Protein AF-A0A6F9BUG1-F1 (afdb_monomer_lite)

Radius of gyration: 40.48 Å; chains: 1; bounding box: 92×70×104 Å

pLDDT: mean 72.34, std 22.6, range [30.69, 98.81]

Structure (mmCIF, N/CA/C/O backbone):
data_AF-A0A6F9BUG1-F1
#
_entry.id   AF-A0A6F9BUG1-F1
#
loop_
_atom_site.group_PDB
_atom_site.id
_atom_site.type_symbol
_atom_site.label_atom_id
_atom_site.label_alt_id
_atom_site.label_comp_id
_atom_site.label_asym_id
_atom_site.label_entity_id
_atom_site.label_seq_id
_atom_site.pdbx_PDB_ins_code
_atom_site.Cartn_x
_atom_site.Cartn_y
_atom_site.Cartn_z
_atom_site.occupancy
_atom_site.B_iso_or_equiv
_atom_site.auth_seq_id
_atom_site.auth_comp_id
_atom_site.auth_asym_id
_atom_site.auth_atom_id
_atom_site.pdbx_PDB_model_num
ATOM 1 N N . ASP A 1 1 ? -62.012 -22.731 7.865 1.00 61.03 1 ASP A N 1
ATOM 2 C CA . ASP A 1 1 ? -61.693 -22.235 6.514 1.00 61.03 1 ASP A CA 1
ATOM 3 C C . ASP A 1 1 ? -61.442 -20.739 6.423 1.00 61.03 1 ASP A C 1
ATOM 5 O O . ASP A 1 1 ? -60.431 -20.384 5.831 1.00 61.03 1 ASP A O 1
ATOM 9 N N . ASP A 1 2 ? -62.244 -19.864 7.039 1.00 67.75 2 ASP A N 1
ATOM 10 C CA . ASP A 1 2 ? -62.055 -18.403 6.896 1.00 67.75 2 ASP A CA 1
ATOM 11 C C . ASP A 1 2 ? -60.750 -17.844 7.486 1.00 67.75 2 ASP A C 1
ATOM 13 O O . ASP A 1 2 ? -60.146 -16.945 6.906 1.00 67.75 2 ASP A O 1
ATOM 17 N N . GLU A 1 3 ? -60.258 -18.386 8.603 1.00 77.81 3 GLU A N 1
ATOM 18 C CA . GLU A 1 3 ? -59.014 -17.898 9.223 1.00 77.81 3 GLU A CA 1
ATOM 19 C C . GLU A 1 3 ? -57.786 -18.156 8.340 1.00 77.81 3 GLU A C 1
ATOM 21 O O . GLU A 1 3 ? -56.905 -17.306 8.220 1.00 77.81 3 GLU A O 1
ATOM 26 N N . HIS A 1 4 ? -57.750 -19.301 7.654 1.00 72.12 4 HIS A N 1
ATOM 27 C CA . HIS A 1 4 ? -56.669 -19.627 6.726 1.00 72.12 4 HIS A CA 1
ATOM 28 C C . HIS A 1 4 ? -56.711 -18.741 5.475 1.00 72.12 4 HIS A C 1
ATOM 30 O O . HIS A 1 4 ? -55.660 -18.303 5.006 1.00 72.12 4 HIS A O 1
ATOM 36 N N . ALA A 1 5 ? -57.908 -18.424 4.969 1.00 81.31 5 ALA A N 1
ATOM 37 C CA . ALA A 1 5 ? -58.082 -17.484 3.864 1.00 81.31 5 ALA A CA 1
ATOM 38 C C . ALA A 1 5 ? -57.638 -16.063 4.251 1.00 81.31 5 ALA A C 1
ATOM 40 O O . ALA A 1 5 ? -56.941 -15.400 3.480 1.00 81.31 5 ALA A O 1
ATOM 41 N N . LEU A 1 6 ? -57.957 -15.630 5.474 1.00 83.25 6 LEU A N 1
ATOM 42 C CA . LEU A 1 6 ? -57.564 -14.324 5.996 1.00 83.25 6 LEU A CA 1
ATOM 43 C C . LEU A 1 6 ? -56.041 -14.198 6.153 1.00 83.25 6 LEU A C 1
ATOM 45 O O . LEU A 1 6 ? -55.466 -13.177 5.777 1.00 83.25 6 LEU A O 1
ATOM 49 N N . ILE A 1 7 ? -55.371 -15.247 6.641 1.00 75.69 7 ILE A N 1
ATOM 50 C CA . ILE A 1 7 ? -53.904 -15.295 6.751 1.00 75.69 7 ILE A CA 1
ATOM 51 C C . ILE A 1 7 ? -53.252 -15.226 5.363 1.00 75.69 7 ILE A C 1
ATOM 53 O O . ILE A 1 7 ? -52.325 -14.441 5.162 1.00 75.69 7 ILE A O 1
ATOM 57 N N . LEU A 1 8 ? -53.759 -15.984 4.382 1.00 74.94 8 LEU A N 1
ATOM 58 C CA . LEU A 1 8 ? -53.254 -15.956 3.003 1.00 74.94 8 LEU A CA 1
ATOM 59 C C . LEU A 1 8 ? -53.416 -14.574 2.355 1.00 74.94 8 LEU A C 1
ATOM 61 O O . LEU A 1 8 ? -52.502 -14.103 1.675 1.00 74.94 8 LEU A O 1
ATOM 65 N N . GLN A 1 9 ? -54.546 -13.910 2.597 1.00 76.56 9 GLN A N 1
ATOM 66 C CA . GLN A 1 9 ? -54.811 -12.557 2.116 1.00 76.56 9 GLN A CA 1
ATOM 67 C C . GLN A 1 9 ? -53.885 -11.530 2.781 1.00 76.56 9 GLN A C 1
ATOM 69 O O . GLN A 1 9 ? -53.360 -10.643 2.106 1.00 76.56 9 GLN A O 1
ATOM 74 N N . TYR A 1 10 ? -53.622 -11.666 4.083 1.00 73.56 10 TYR A N 1
ATOM 75 C CA . TYR A 1 10 ? -52.708 -10.778 4.800 1.00 73.56 10 TYR A CA 1
ATOM 76 C C . TYR A 1 10 ? -51.261 -10.950 4.316 1.00 73.56 10 TYR A C 1
ATOM 78 O O . TYR A 1 10 ? -50.579 -9.958 4.075 1.00 73.56 10 TYR A O 1
ATOM 86 N N . CYS A 1 11 ? -50.814 -12.185 4.063 1.00 72.75 11 CYS A N 1
ATOM 87 C CA . CYS A 1 11 ? -49.503 -12.460 3.465 1.00 72.75 11 CYS A CA 1
ATOM 88 C C . CYS A 1 11 ? -49.360 -11.868 2.053 1.00 72.75 11 CYS A C 1
ATOM 90 O O . CYS A 1 11 ? -48.318 -11.297 1.740 1.00 72.75 11 CYS A O 1
ATOM 92 N N . GLN A 1 12 ? -50.401 -11.954 1.218 1.00 69.81 12 GLN A N 1
ATOM 93 C CA . GLN A 1 12 ? -50.411 -11.335 -0.116 1.00 69.81 12 GLN A CA 1
ATOM 94 C C . GLN A 1 12 ? -50.403 -9.801 -0.049 1.00 69.81 12 GLN A C 1
ATOM 96 O O . GLN A 1 12 ? -49.741 -9.157 -0.857 1.00 69.81 12 GLN A O 1
ATOM 101 N N . THR A 1 13 ? -51.085 -9.218 0.940 1.00 69.31 13 THR A N 1
ATOM 102 C CA . THR A 1 13 ? -51.174 -7.758 1.117 1.00 69.31 13 THR A CA 1
ATOM 103 C C . THR A 1 13 ? -49.887 -7.170 1.708 1.00 69.31 13 THR A C 1
ATOM 105 O O . THR A 1 13 ? -49.439 -6.109 1.283 1.00 69.31 13 THR A O 1
ATOM 108 N N . LEU A 1 14 ? -49.249 -7.869 2.654 1.00 60.97 14 LEU A N 1
ATOM 109 C CA . LEU A 1 14 ? -47.948 -7.486 3.221 1.00 60.97 14 LEU A CA 1
ATOM 110 C C . LEU A 1 14 ? -46.788 -7.665 2.232 1.00 60.97 14 LEU A C 1
ATOM 112 O O . LEU A 1 14 ? -45.766 -6.997 2.363 1.00 60.97 14 LEU A O 1
ATOM 116 N N . GLY A 1 15 ? -46.941 -8.571 1.263 1.00 57.78 15 GLY A N 1
ATOM 117 C CA . GLY A 1 15 ? -45.949 -8.883 0.238 1.00 57.78 15 GLY A CA 1
ATOM 118 C C . GLY A 1 15 ? -45.997 -8.001 -1.011 1.00 57.78 15 GLY A C 1
ATOM 119 O O . GLY A 1 15 ? -45.299 -8.335 -1.959 1.00 57.78 15 GLY A O 1
ATOM 120 N N . GLY A 1 16 ? -46.805 -6.929 -1.027 1.00 50.25 16 GLY A N 1
ATOM 121 C CA . GLY A 1 16 ? -46.819 -5.873 -2.049 1.00 50.25 16 GLY A CA 1
ATOM 122 C C . GLY A 1 16 ? -46.657 -6.347 -3.500 1.00 50.25 16 GLY A C 1
ATOM 123 O O . GLY A 1 16 ? -45.535 -6.409 -3.994 1.00 50.25 16 GLY A O 1
ATOM 124 N N . GLU A 1 17 ? -47.783 -6.629 -4.169 1.00 47.69 17 GLU A N 1
ATOM 125 C CA . GLU A 1 17 ? -47.962 -6.671 -5.634 1.00 47.69 17 GLU A CA 1
ATOM 126 C C . GLU A 1 17 ? -46.770 -7.252 -6.433 1.00 47.69 17 GLU A C 1
ATOM 128 O O . GLU A 1 17 ? -45.918 -6.539 -6.960 1.00 47.69 17 GLU A O 1
ATOM 133 N N . GLY A 1 18 ? -46.737 -8.579 -6.580 1.00 55.84 18 GLY A N 1
ATOM 134 C CA . GLY A 1 18 ? -46.155 -9.236 -7.759 1.00 55.84 18 GLY A CA 1
ATOM 135 C C . GLY A 1 18 ? -44.637 -9.163 -7.974 1.00 55.84 18 GLY A C 1
ATOM 136 O O . GLY A 1 18 ? -44.167 -9.701 -8.975 1.00 55.84 18 GLY A O 1
ATOM 137 N N . SER A 1 19 ? -43.852 -8.570 -7.074 1.00 51.34 19 SER A N 1
ATOM 138 C CA . SER A 1 19 ? -42.388 -8.623 -7.161 1.00 51.34 19 SER A CA 1
ATOM 139 C C . SER A 1 19 ? -41.812 -9.636 -6.167 1.00 51.34 19 SER A C 1
ATOM 141 O O . SER A 1 19 ? -42.005 -9.471 -4.964 1.00 51.34 19 SER A O 1
ATOM 143 N N . PRO A 1 20 ? -41.010 -10.629 -6.607 1.00 53.78 20 PRO A N 1
ATOM 144 C CA . PRO A 1 20 ? -40.340 -11.598 -5.723 1.00 53.78 20 PRO A CA 1
ATOM 145 C C . PRO A 1 20 ? -39.284 -10.966 -4.787 1.00 53.78 20 PRO A C 1
ATOM 147 O O . PRO A 1 20 ? -38.515 -11.679 -4.152 1.00 53.78 20 PRO A O 1
ATOM 150 N N . CYS A 1 21 ? -39.230 -9.633 -4.717 1.00 54.12 21 CYS A N 1
ATOM 151 C CA . CYS A 1 21 ? -38.267 -8.828 -3.972 1.00 54.12 21 CYS A CA 1
ATOM 152 C C . CYS A 1 21 ? -38.828 -8.305 -2.629 1.00 54.12 21 CYS A C 1
ATOM 154 O O . CYS A 1 21 ? -38.061 -7.887 -1.770 1.00 54.12 21 CYS A O 1
ATOM 156 N N . SER A 1 22 ? -40.152 -8.338 -2.422 1.00 53.84 22 SER A N 1
ATOM 157 C CA . SER A 1 22 ? -40.806 -7.758 -1.232 1.00 53.84 22 SER A CA 1
ATOM 158 C C . SER A 1 22 ? -40.884 -8.710 -0.025 1.00 53.84 22 SER A C 1
ATOM 160 O O . SER A 1 22 ? -41.257 -8.293 1.070 1.00 53.84 22 SER A O 1
ATOM 162 N N . GLN A 1 23 ? -40.550 -9.993 -0.201 1.00 64.44 23 GLN A N 1
ATOM 163 C CA . GLN A 1 23 ? -40.552 -11.006 0.860 1.00 64.44 23 GLN A CA 1
ATOM 164 C C . GLN A 1 23 ? -39.127 -11.179 1.418 1.00 64.44 23 GLN A C 1
ATOM 166 O O . GLN A 1 23 ? -38.192 -11.287 0.623 1.00 64.44 23 GLN A O 1
ATOM 171 N N . PRO A 1 24 ? -38.919 -11.234 2.752 1.00 64.50 24 PRO A N 1
ATOM 172 C CA . PRO A 1 24 ? -37.589 -11.464 3.309 1.00 64.50 24 PRO A CA 1
ATOM 173 C C . PRO A 1 24 ? -37.022 -12.784 2.774 1.00 64.50 24 PRO A C 1
ATOM 175 O O . PRO A 1 24 ? -37.660 -13.834 2.901 1.00 64.50 24 PRO A O 1
ATOM 178 N N . GLN A 1 25 ? -35.839 -12.726 2.154 1.00 79.19 25 GLN A N 1
ATOM 179 C CA . GLN A 1 25 ? -35.172 -13.920 1.639 1.00 79.19 25 GLN A CA 1
ATOM 180 C C . GLN A 1 25 ? -34.932 -14.908 2.782 1.00 79.19 25 GLN A C 1
ATOM 182 O O . GLN A 1 25 ? -34.470 -14.540 3.864 1.00 79.19 25 GLN A O 1
ATOM 187 N N . SER A 1 26 ? -35.230 -16.184 2.536 1.00 87.31 26 SER A N 1
ATOM 188 C CA . SER A 1 26 ? -34.888 -17.234 3.497 1.00 87.31 26 SER A CA 1
ATOM 189 C C . SER A 1 26 ? -33.362 -17.312 3.671 1.00 87.31 26 SER A C 1
ATOM 191 O O . SER A 1 26 ? -32.632 -17.054 2.710 1.00 87.31 26 SER A O 1
ATOM 193 N N . PRO A 1 27 ? -32.850 -17.734 4.840 1.00 88.50 27 PRO A N 1
ATOM 194 C CA . PRO A 1 27 ? -31.409 -17.866 5.058 1.00 88.50 27 PRO A CA 1
ATOM 195 C C . PRO A 1 27 ? -30.697 -18.680 3.964 1.00 88.50 27 PRO A C 1
ATOM 197 O O . PRO A 1 27 ? -29.644 -18.278 3.484 1.00 88.50 27 PRO A O 1
ATOM 200 N N . ALA A 1 28 ? -31.313 -19.766 3.485 1.00 91.00 28 ALA A N 1
ATOM 201 C CA . ALA A 1 28 ? -30.768 -20.577 2.395 1.00 91.00 28 ALA A CA 1
ATOM 202 C C . ALA A 1 28 ? -30.686 -19.819 1.055 1.00 91.00 28 ALA A C 1
ATOM 204 O O . ALA A 1 28 ? -29.732 -20.003 0.306 1.00 91.00 28 ALA A O 1
ATOM 205 N N . GLN A 1 29 ? -31.658 -18.951 0.756 1.00 91.69 29 GLN A N 1
ATOM 206 C CA . GLN A 1 29 ? -31.639 -18.116 -0.451 1.00 91.69 29 GLN A CA 1
ATOM 207 C C . GLN A 1 29 ? -30.560 -17.033 -0.381 1.00 91.69 29 GLN A C 1
ATOM 209 O O . GLN A 1 29 ? -29.966 -16.724 -1.410 1.00 91.69 29 GLN A O 1
ATOM 214 N N . ILE A 1 30 ? -30.293 -16.480 0.807 1.00 90.25 30 ILE A N 1
ATOM 215 C CA . ILE A 1 30 ? -29.220 -15.498 1.012 1.00 90.25 30 ILE A CA 1
ATOM 216 C C . ILE A 1 30 ? -27.861 -16.163 0.791 1.00 90.25 30 ILE A C 1
ATOM 218 O O . ILE A 1 30 ? -27.078 -15.660 -0.007 1.00 90.25 30 ILE A O 1
ATOM 222 N N . LEU A 1 31 ? -27.607 -17.321 1.417 1.00 94.00 31 LEU A N 1
ATOM 223 C CA . LEU A 1 31 ? -26.353 -18.054 1.203 1.00 94.00 31 LEU A CA 1
ATOM 224 C C . LEU A 1 31 ? -26.148 -18.398 -0.279 1.00 94.00 31 LEU A C 1
ATOM 226 O O . LEU A 1 31 ? -25.095 -18.102 -0.829 1.00 94.00 31 LEU A O 1
ATOM 230 N N . GLN A 1 32 ? -27.169 -18.931 -0.956 1.00 93.69 32 GLN A N 1
ATOM 231 C CA . GLN A 1 32 ? -27.073 -19.243 -2.388 1.00 93.69 32 GLN A CA 1
ATOM 232 C C . GLN A 1 32 ? -26.854 -18.004 -3.268 1.00 93.69 32 GLN A C 1
ATOM 234 O O . GLN A 1 32 ? -26.250 -18.109 -4.336 1.00 93.69 32 GLN A O 1
ATOM 239 N N . ALA A 1 33 ? -27.386 -16.845 -2.872 1.00 91.56 33 ALA A N 1
ATOM 240 C CA . ALA A 1 33 ? -27.174 -15.595 -3.592 1.00 91.56 33 ALA A CA 1
ATOM 241 C C . ALA A 1 33 ? -25.727 -15.110 -3.439 1.00 91.56 33 ALA A C 1
ATOM 243 O O . ALA A 1 33 ? -25.103 -14.791 -4.449 1.00 91.56 33 ALA A O 1
ATOM 244 N N . VAL A 1 34 ? -25.190 -15.143 -2.217 1.00 94.75 34 VAL A N 1
ATOM 245 C CA . VAL A 1 34 ? -23.792 -14.790 -1.924 1.00 94.75 34 VAL A CA 1
ATOM 246 C C . VAL A 1 34 ? -22.833 -15.738 -2.643 1.00 94.75 34 VAL A C 1
ATOM 248 O O . VAL A 1 34 ? -21.972 -15.283 -3.383 1.00 94.75 34 VAL A O 1
ATOM 251 N N . GLU A 1 35 ? -23.032 -17.055 -2.547 1.00 96.00 35 GLU A N 1
ATOM 252 C CA . GLU A 1 35 ? -22.190 -18.044 -3.241 1.00 96.00 35 GLU A CA 1
ATOM 253 C C . GLU A 1 35 ? -22.192 -17.851 -4.768 1.00 96.00 35 GLU A C 1
ATOM 255 O O . GLU A 1 35 ? -21.187 -18.081 -5.447 1.00 96.00 35 GLU A O 1
ATOM 260 N N . ARG A 1 36 ? -23.330 -17.435 -5.338 1.00 96.00 36 ARG A N 1
ATOM 261 C CA . ARG A 1 36 ? -23.443 -17.132 -6.770 1.00 96.00 36 ARG A CA 1
ATOM 262 C C . ARG A 1 36 ? -22.698 -15.851 -7.136 1.00 96.00 36 ARG A C 1
ATOM 264 O O . ARG A 1 36 ? -22.070 -15.812 -8.191 1.00 96.00 36 ARG A O 1
ATOM 271 N N . GLU A 1 37 ? -22.788 -14.823 -6.301 1.00 96.38 37 GLU A N 1
ATOM 272 C CA . GLU A 1 37 ? -22.057 -13.569 -6.477 1.00 96.38 37 GLU A CA 1
ATOM 273 C C . GLU A 1 37 ? -20.545 -13.799 -6.401 1.00 96.38 37 GLU A C 1
ATOM 275 O O . GLU A 1 37 ? -19.834 -13.438 -7.338 1.00 96.38 37 GLU A O 1
ATOM 280 N N . GLU A 1 38 ? -20.076 -14.501 -5.368 1.00 96.62 38 GLU A N 1
ATOM 281 C CA . GLU A 1 38 ? -18.669 -14.876 -5.188 1.00 96.62 38 GLU A CA 1
ATOM 282 C C . GLU A 1 38 ? -18.155 -15.712 -6.367 1.00 96.62 38 GLU A C 1
ATOM 284 O O . GLU A 1 38 ? -17.075 -15.459 -6.905 1.00 96.62 38 GLU A O 1
ATOM 289 N N . ARG A 1 39 ? -18.950 -16.678 -6.845 1.00 97.88 39 ARG A N 1
ATOM 290 C CA . ARG A 1 39 ? -18.616 -17.437 -8.058 1.00 97.88 39 ARG A CA 1
ATOM 291 C C . ARG A 1 39 ? -18.478 -16.521 -9.276 1.00 97.88 39 ARG A C 1
ATOM 293 O O . ARG A 1 39 ? -17.513 -16.654 -10.024 1.00 97.88 39 ARG A O 1
ATOM 300 N N . GLY A 1 40 ? -19.407 -15.586 -9.464 1.00 97.75 40 GLY A N 1
ATOM 301 C CA . GLY A 1 40 ? -19.349 -14.619 -10.562 1.00 97.75 40 GLY A CA 1
ATOM 302 C C . GLY A 1 40 ? -18.154 -13.662 -10.461 1.00 97.75 40 GLY A C 1
ATOM 303 O O . GLY A 1 40 ? -17.607 -13.240 -11.480 1.00 97.75 40 GLY A O 1
ATOM 304 N N . GLU A 1 41 ? -17.717 -13.320 -9.249 1.00 97.88 41 GLU A N 1
ATOM 305 C CA . GLU A 1 41 ? -16.483 -12.564 -9.010 1.00 97.88 41 GLU A CA 1
ATOM 306 C C . GLU A 1 41 ? -15.240 -13.346 -9.410 1.00 97.88 41 GLU A C 1
ATOM 308 O O . GLU A 1 41 ? -14.392 -12.816 -10.131 1.00 97.88 41 GLU A O 1
ATOM 313 N N . LEU A 1 42 ? -15.155 -14.612 -9.001 1.00 98.31 42 LEU A N 1
ATOM 314 C CA . LEU A 1 42 ? -14.048 -15.489 -9.368 1.00 98.31 42 LEU A CA 1
ATOM 315 C C . LEU A 1 42 ? -13.955 -15.663 -10.885 1.00 98.31 42 LEU A C 1
ATOM 317 O O . LEU A 1 42 ? -12.869 -15.535 -11.444 1.00 98.31 42 LEU A O 1
ATOM 321 N N . GLU A 1 43 ? -15.082 -15.876 -11.566 1.00 98.31 43 GLU A N 1
ATOM 322 C CA . GLU A 1 43 ? -15.131 -15.977 -13.030 1.00 98.31 43 GLU A CA 1
ATOM 323 C C . GLU A 1 43 ? -14.649 -14.684 -13.711 1.00 98.31 43 GLU A C 1
ATOM 325 O O . GLU A 1 43 ? -13.851 -14.739 -14.649 1.00 98.31 43 GLU A O 1
ATOM 330 N N . ARG A 1 44 ? -15.040 -13.507 -13.199 1.00 98.38 44 ARG A N 1
ATOM 331 C CA . ARG A 1 44 ? -14.532 -12.213 -13.693 1.00 98.38 44 ARG A CA 1
ATOM 332 C C . ARG A 1 44 ? -13.027 -12.050 -13.489 1.00 98.38 44 ARG A C 1
ATOM 334 O O . ARG A 1 44 ? -12.348 -11.533 -14.376 1.00 98.38 44 ARG A O 1
ATOM 341 N N . ILE A 1 45 ? -12.504 -12.463 -12.334 1.00 98.06 45 ILE A N 1
ATOM 342 C CA . ILE A 1 45 ? -11.067 -12.399 -12.035 1.00 98.06 45 ILE A CA 1
ATOM 343 C C . ILE A 1 45 ? -10.293 -13.335 -12.965 1.00 98.06 45 ILE A C 1
ATOM 345 O O . ILE A 1 45 ? -9.292 -12.913 -13.541 1.00 98.06 45 ILE A O 1
ATOM 349 N N . ILE A 1 46 ? -10.768 -14.569 -13.153 1.00 98.25 46 ILE A N 1
ATOM 350 C CA . ILE A 1 46 ? -10.155 -15.548 -14.059 1.00 98.25 46 ILE A CA 1
ATOM 351 C C . ILE A 1 46 ? -10.102 -14.986 -15.479 1.00 98.25 46 ILE A C 1
ATOM 353 O O . ILE A 1 46 ? -9.020 -14.937 -16.055 1.00 98.25 46 ILE A O 1
ATOM 357 N N . GLN A 1 47 ? -11.220 -14.478 -16.006 1.00 98.50 47 GLN A N 1
ATOM 358 C CA . GLN A 1 47 ? -11.267 -13.916 -17.358 1.00 98.50 47 GLN A CA 1
ATOM 359 C C . GLN A 1 47 ? -10.256 -12.775 -17.538 1.00 98.50 47 GLN A C 1
ATOM 361 O O . GLN A 1 47 ? -9.507 -12.742 -18.514 1.00 98.50 47 GLN A O 1
ATOM 366 N N . ARG A 1 48 ? -10.180 -11.860 -16.563 1.00 98.06 48 ARG A N 1
ATOM 367 C CA . ARG A 1 48 ? -9.207 -10.765 -16.587 1.00 98.06 48 ARG A CA 1
ATOM 368 C C . ARG A 1 48 ? -7.765 -11.284 -16.578 1.00 98.06 48 ARG A C 1
ATOM 370 O O . ARG A 1 48 ? -6.939 -10.787 -17.340 1.00 98.06 48 ARG A O 1
ATOM 377 N N . LEU A 1 49 ? -7.460 -12.269 -15.733 1.00 98.06 49 LEU A N 1
ATOM 378 C CA . LEU A 1 49 ? -6.127 -12.873 -15.658 1.00 98.06 49 LEU A CA 1
ATOM 379 C C . LEU A 1 49 ? -5.758 -13.604 -16.953 1.00 98.06 49 LEU A C 1
ATOM 381 O O . LEU A 1 49 ? -4.611 -13.534 -17.387 1.00 98.06 49 LEU A O 1
ATOM 385 N N . GLU A 1 50 ? -6.709 -14.280 -17.594 1.00 98.06 50 GLU A N 1
ATOM 386 C CA . GLU A 1 50 ? -6.506 -14.934 -18.889 1.00 98.06 50 GLU A CA 1
ATOM 387 C C . GLU A 1 50 ? -6.220 -13.916 -20.003 1.00 98.06 50 GLU A C 1
ATOM 389 O O . GLU A 1 50 ? -5.313 -14.127 -20.816 1.00 98.06 50 GLU A O 1
ATOM 394 N N . ASP A 1 51 ? -6.925 -12.783 -20.011 1.00 97.75 51 ASP A N 1
ATOM 395 C CA . ASP A 1 51 ? -6.697 -11.690 -20.962 1.00 97.75 51 ASP A CA 1
ATOM 396 C C . ASP A 1 51 ? -5.337 -11.007 -20.750 1.00 97.75 51 ASP A C 1
ATOM 398 O O . ASP A 1 51 ? -4.607 -10.744 -21.718 1.00 97.75 51 ASP A O 1
ATOM 402 N N . GLU A 1 52 ? -4.951 -10.773 -19.493 1.00 96.56 52 GLU A N 1
ATOM 403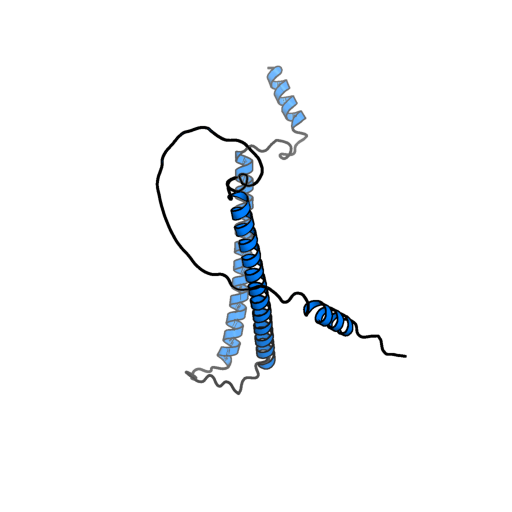 C CA . GLU A 1 52 ? -3.620 -10.278 -19.126 1.00 96.56 52 GLU A CA 1
ATOM 404 C C . GLU A 1 52 ? -2.537 -11.282 -19.549 1.00 96.56 52 GLU A C 1
ATOM 406 O O . GLU A 1 52 ? -1.564 -10.902 -20.202 1.00 96.56 52 GLU A O 1
ATOM 411 N N . GLN A 1 53 ? -2.731 -12.580 -19.296 1.00 96.75 53 GLN A N 1
ATOM 412 C CA . GLN A 1 53 ? -1.785 -13.620 -19.703 1.00 96.75 53 GLN A CA 1
ATOM 413 C C . GLN A 1 53 ? -1.640 -13.692 -21.229 1.00 96.75 53 GLN A C 1
ATOM 415 O O . GLN A 1 53 ? -0.532 -13.854 -21.743 1.00 96.75 53 GLN A O 1
ATOM 420 N N . LYS A 1 54 ? -2.742 -13.572 -21.976 1.00 97.44 54 LYS A N 1
ATOM 421 C CA . LYS A 1 54 ? -2.733 -13.544 -23.445 1.00 97.44 54 LYS A CA 1
ATOM 422 C C . LYS A 1 54 ? -1.994 -12.319 -23.974 1.00 97.44 54 LYS A C 1
ATOM 424 O O . LYS A 1 54 ? -1.259 -12.426 -24.957 1.00 97.44 54 LYS A O 1
ATOM 429 N N . THR A 1 55 ? -2.184 -11.173 -23.331 1.00 95.44 55 THR A N 1
ATOM 430 C CA . THR A 1 55 ? -1.499 -9.928 -23.685 1.00 95.44 55 THR A CA 1
ATOM 431 C C . THR A 1 55 ? -0.007 -10.037 -23.424 1.00 95.44 55 THR A C 1
ATOM 433 O O . THR A 1 55 ? 0.778 -9.855 -24.353 1.00 95.44 55 THR A O 1
ATOM 436 N N . LEU A 1 56 ? 0.375 -10.490 -22.232 1.00 96.31 56 LEU A N 1
ATOM 437 C CA . LEU A 1 56 ? 1.768 -10.690 -21.855 1.00 96.31 56 LEU A CA 1
ATOM 438 C C . LEU A 1 56 ? 2.469 -11.723 -22.748 1.00 96.31 56 LEU A C 1
ATOM 440 O O . LEU A 1 56 ? 3.604 -11.514 -23.160 1.00 96.31 56 LEU A O 1
ATOM 444 N N . LYS A 1 57 ? 1.796 -12.823 -23.108 1.00 90.94 57 LYS A N 1
ATOM 445 C CA . LYS A 1 57 ? 2.328 -13.811 -24.064 1.00 90.94 57 LYS A CA 1
ATOM 446 C C . LYS A 1 57 ? 2.591 -13.196 -25.438 1.00 90.94 57 LYS A C 1
ATOM 448 O O . LYS A 1 57 ? 3.602 -13.516 -26.056 1.00 90.94 57 LYS A O 1
ATOM 453 N N . ARG A 1 58 ? 1.701 -12.321 -25.918 1.00 94.19 58 ARG A N 1
ATOM 454 C CA . ARG A 1 58 ? 1.883 -11.621 -27.197 1.00 94.19 58 ARG A CA 1
ATOM 455 C C . ARG A 1 58 ? 3.085 -10.683 -27.144 1.00 94.19 58 ARG A C 1
ATOM 457 O O . ARG A 1 58 ? 3.896 -10.709 -28.059 1.00 94.19 58 ARG A O 1
ATOM 464 N N . GLU A 1 59 ? 3.210 -9.899 -26.078 1.00 94.00 59 GLU A N 1
ATOM 465 C CA . GLU A 1 59 ? 4.355 -9.007 -25.862 1.00 94.00 59 GLU A CA 1
ATOM 466 C C . GLU A 1 59 ? 5.662 -9.791 -25.739 1.00 94.00 59 GLU A C 1
ATOM 468 O O . GLU A 1 59 ? 6.664 -9.424 -26.347 1.00 94.00 59 GLU A O 1
ATOM 473 N N . TYR A 1 60 ? 5.645 -10.912 -25.017 1.00 87.94 60 TYR A N 1
ATOM 474 C CA . TYR A 1 60 ? 6.793 -11.801 -24.888 1.00 87.94 60 TYR A CA 1
ATOM 475 C C . TYR A 1 60 ? 7.241 -12.360 -26.240 1.00 87.94 60 TYR A C 1
ATOM 477 O O . TYR A 1 60 ? 8.426 -12.284 -26.557 1.00 87.94 60 TYR A O 1
ATOM 485 N N . GLU A 1 61 ? 6.325 -12.893 -27.053 1.00 89.38 61 GLU A N 1
ATOM 486 C CA . GLU A 1 61 ? 6.676 -13.385 -28.390 1.00 89.38 61 GLU A CA 1
ATOM 487 C C . GLU A 1 61 ? 7.141 -12.240 -29.299 1.00 89.38 61 GLU A C 1
ATOM 489 O O . GLU A 1 61 ? 8.148 -12.386 -29.982 1.00 89.38 61 GLU A O 1
ATOM 494 N N . GLN A 1 62 ? 6.521 -11.059 -29.225 1.00 88.19 62 GLN A N 1
ATOM 495 C CA . GLN A 1 62 ? 6.968 -9.880 -29.972 1.00 88.19 62 GLN A CA 1
ATOM 496 C C . GLN A 1 62 ? 8.388 -9.443 -29.571 1.00 88.19 62 GLN A C 1
ATOM 498 O O . GLN A 1 62 ? 9.197 -9.083 -30.425 1.00 88.19 62 GLN A O 1
ATOM 503 N N . LEU A 1 63 ? 8.717 -9.467 -28.277 1.00 81.25 63 LEU A N 1
ATOM 504 C CA . LEU A 1 63 ? 10.061 -9.182 -27.772 1.00 81.25 63 LEU A CA 1
ATOM 505 C C . LEU A 1 63 ? 11.042 -10.275 -28.191 1.00 81.25 63 LEU A C 1
ATOM 507 O O . LEU A 1 63 ? 12.159 -9.978 -28.608 1.00 81.25 63 LEU A O 1
ATOM 511 N N . LYS A 1 64 ? 10.641 -11.541 -28.115 1.00 81.69 64 LYS A N 1
ATOM 512 C CA . LYS A 1 64 ? 11.452 -12.683 -28.534 1.00 81.69 64 LYS A CA 1
ATOM 513 C C . LYS A 1 64 ? 11.714 -12.678 -30.036 1.00 81.69 64 LYS A C 1
ATOM 515 O O . LYS A 1 64 ? 12.808 -13.052 -30.429 1.00 81.69 64 LYS A O 1
ATOM 520 N N . GLU A 1 65 ? 10.787 -12.216 -30.865 1.00 79.56 65 GLU A N 1
ATOM 521 C CA . GLU A 1 65 ? 10.997 -12.001 -32.301 1.00 79.56 65 GLU A CA 1
ATOM 522 C C . GLU A 1 65 ? 11.926 -10.808 -32.564 1.00 79.56 65 GLU A C 1
ATOM 524 O O . GLU A 1 65 ? 12.834 -10.918 -33.386 1.00 79.56 65 GLU A O 1
ATOM 529 N N . GLN A 1 66 ? 11.791 -9.704 -31.820 1.00 71.56 66 GLN A N 1
ATOM 530 C CA . GLN A 1 66 ? 12.708 -8.555 -31.910 1.00 71.56 66 GLN A CA 1
ATOM 531 C C . GLN A 1 66 ? 14.156 -8.914 -31.527 1.00 71.56 66 GLN A C 1
ATOM 533 O O . GLN A 1 66 ? 15.104 -8.436 -32.152 1.00 71.56 66 GLN A O 1
ATOM 538 N N . HIS A 1 67 ? 14.339 -9.773 -30.521 1.00 64.00 67 HIS A N 1
ATOM 539 C CA . HIS A 1 67 ? 15.658 -10.253 -30.091 1.00 64.00 67 HIS A CA 1
ATOM 540 C C . HIS A 1 67 ? 16.133 -11.477 -30.896 1.00 64.00 67 HIS A C 1
ATOM 542 O O . HIS A 1 67 ? 17.329 -11.667 -31.108 1.00 64.00 67 HIS A O 1
ATOM 548 N N . GLY A 1 68 ? 15.206 -12.308 -31.371 1.00 56.88 68 GLY A N 1
ATOM 549 C CA . GLY A 1 68 ? 15.457 -13.524 -32.144 1.00 56.88 68 GLY A CA 1
ATOM 550 C C . GLY A 1 68 ? 15.748 -13.250 -33.617 1.00 56.88 68 GLY A C 1
ATOM 551 O O . GLY A 1 68 ? 16.571 -13.943 -34.202 1.00 56.88 68 GLY A O 1
ATOM 552 N N . GLY A 1 69 ? 15.181 -12.190 -34.200 1.00 54.88 69 GLY A N 1
ATOM 553 C CA . GLY A 1 69 ? 15.510 -11.715 -35.548 1.00 54.88 69 GLY A CA 1
ATOM 554 C C . GLY A 1 69 ? 16.937 -11.164 -35.673 1.00 54.88 69 GLY A C 1
ATOM 555 O O . GLY A 1 69 ? 17.487 -11.140 -36.770 1.00 54.88 69 GLY A O 1
ATOM 556 N N . GLN A 1 70 ? 17.565 -10.787 -34.552 1.00 52.88 70 GLN A N 1
ATOM 557 C CA . GLN A 1 70 ? 18.985 -10.414 -34.486 1.00 52.88 70 GLN A CA 1
ATOM 558 C C . GLN A 1 70 ? 19.920 -11.622 -34.289 1.00 52.88 70 GLN A C 1
ATOM 560 O O . GLN A 1 70 ? 21.122 -11.522 -34.531 1.00 52.88 70 GLN A O 1
ATOM 565 N N . ARG A 1 71 ? 19.39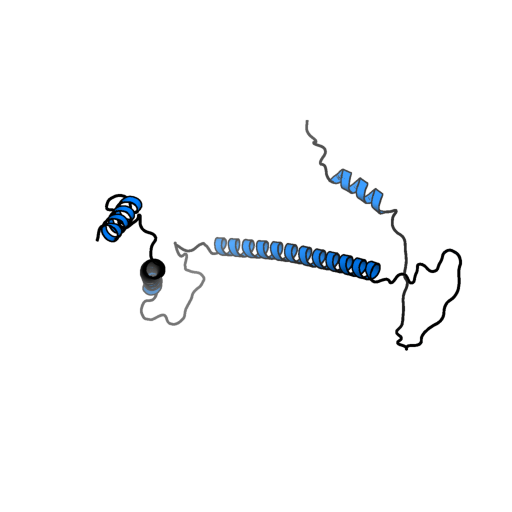0 -12.790 -33.902 1.00 54.62 71 ARG A N 1
ATOM 566 C CA . ARG A 1 71 ? 20.130 -14.057 -33.829 1.00 54.62 71 ARG A CA 1
ATOM 567 C C . ARG A 1 71 ? 19.683 -14.991 -34.952 1.00 54.62 71 ARG A C 1
ATOM 569 O O . ARG A 1 71 ? 18.875 -15.893 -34.756 1.00 54.62 71 ARG A O 1
ATOM 576 N N . GLY A 1 72 ? 20.291 -14.830 -36.127 1.00 45.22 72 GLY A N 1
ATOM 577 C CA . GLY A 1 72 ? 20.366 -15.925 -37.097 1.00 45.22 72 GLY A CA 1
ATOM 578 C C . GLY A 1 72 ? 20.999 -17.183 -36.465 1.00 45.22 72 GLY A C 1
ATOM 579 O O . GLY A 1 72 ? 21.716 -17.076 -35.461 1.00 45.22 72 GLY A O 1
ATOM 580 N N . PRO A 1 73 ? 20.739 -18.384 -37.013 1.00 49.03 73 PRO A N 1
ATOM 581 C CA . PRO A 1 73 ? 21.123 -19.649 -36.397 1.00 49.03 73 PRO A CA 1
ATOM 582 C C . PRO A 1 73 ? 22.648 -19.805 -36.440 1.00 49.03 73 PRO A C 1
ATOM 584 O O . PRO A 1 73 ? 23.211 -20.257 -37.431 1.00 49.03 73 PRO A O 1
ATOM 587 N N . GLY A 1 74 ? 23.333 -19.385 -35.377 1.00 49.44 74 GLY A N 1
ATOM 588 C CA . GLY A 1 74 ? 24.789 -19.503 -35.286 1.00 49.44 74 GLY A CA 1
ATOM 589 C C . GLY A 1 74 ? 25.458 -18.800 -34.106 1.00 49.44 74 GLY A C 1
ATOM 590 O O . GLY A 1 74 ? 26.558 -19.193 -33.739 1.00 49.44 74 GLY A O 1
ATOM 591 N N . SER A 1 75 ? 24.830 -17.813 -33.460 1.00 44.06 75 SER A N 1
ATOM 592 C CA . SER A 1 75 ? 25.503 -17.071 -32.381 1.00 44.06 75 SER A CA 1
ATOM 593 C C . SER A 1 75 ? 25.152 -17.610 -30.989 1.00 44.06 75 SER A C 1
ATOM 595 O O . SER A 1 75 ? 24.320 -17.064 -30.259 1.00 44.06 75 SER A O 1
ATOM 597 N N . VAL A 1 76 ? 25.789 -18.726 -30.629 1.00 50.31 76 VAL A N 1
ATOM 598 C CA . VAL A 1 76 ? 26.034 -19.077 -29.226 1.00 50.31 76 VAL A CA 1
ATOM 599 C C . VAL A 1 76 ? 27.166 -18.174 -28.740 1.00 50.31 76 VAL A C 1
ATOM 601 O O . VAL A 1 76 ? 28.304 -18.322 -29.165 1.00 50.31 76 VAL A O 1
ATOM 604 N N . GLY A 1 77 ? 26.838 -17.254 -27.833 1.00 48.53 77 GLY A N 1
ATOM 605 C CA . GLY A 1 77 ? 27.821 -16.621 -26.955 1.00 48.53 77 GLY A CA 1
ATOM 606 C C . GLY A 1 77 ? 28.546 -15.401 -27.515 1.00 48.53 77 GLY A C 1
ATOM 607 O O . GLY A 1 77 ? 29.757 -15.437 -27.658 1.00 48.53 77 GLY A O 1
ATOM 608 N N . HIS A 1 78 ? 27.834 -14.293 -27.722 1.00 41.62 78 HIS A N 1
ATOM 609 C CA . HIS A 1 78 ? 28.440 -12.967 -27.570 1.00 41.62 78 HIS A CA 1
ATOM 610 C C . HIS A 1 78 ? 27.343 -11.939 -27.287 1.00 41.62 78 HIS A C 1
ATOM 612 O O . HIS A 1 78 ? 26.555 -11.596 -28.166 1.00 41.62 78 HIS A O 1
ATOM 618 N N . TRP A 1 79 ? 27.225 -11.527 -26.028 1.00 43.88 79 TRP A N 1
ATOM 619 C CA . TRP A 1 79 ? 26.530 -10.293 -25.679 1.00 43.88 79 TRP A CA 1
ATOM 620 C C . TRP A 1 79 ? 27.590 -9.198 -25.773 1.00 43.88 79 TRP A C 1
ATOM 622 O O . TRP A 1 79 ? 28.428 -9.094 -24.882 1.00 43.88 79 TRP A O 1
ATOM 632 N N . ASP A 1 80 ? 27.602 -8.461 -26.881 1.00 39.31 80 ASP A N 1
ATOM 633 C CA . ASP A 1 80 ? 28.449 -7.279 -27.034 1.00 39.31 80 ASP A CA 1
ATOM 634 C C . ASP A 1 80 ? 27.708 -6.076 -26.423 1.00 39.31 80 ASP A C 1
ATOM 636 O O . ASP A 1 80 ? 26.613 -5.751 -26.897 1.00 39.31 80 ASP A O 1
ATOM 640 N N . PRO A 1 81 ? 28.211 -5.452 -25.342 1.00 50.69 81 PRO A N 1
ATOM 641 C CA . PRO A 1 81 ? 27.492 -4.389 -24.647 1.00 50.69 81 PRO A CA 1
ATOM 642 C C . PRO A 1 81 ? 27.578 -3.0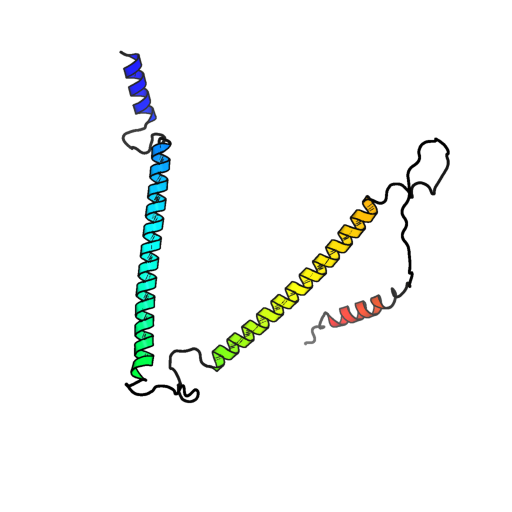25 -25.349 1.00 50.69 81 PRO A C 1
ATOM 644 O O . PRO A 1 81 ? 26.845 -2.121 -24.965 1.00 50.69 81 PRO A O 1
ATOM 647 N N . GLU A 1 82 ? 28.424 -2.843 -26.369 1.00 47.97 82 GLU A N 1
ATOM 648 C CA . GLU A 1 82 ? 28.761 -1.494 -26.861 1.00 47.97 82 GLU A CA 1
ATOM 649 C C . GLU A 1 82 ? 28.055 -1.081 -28.171 1.00 47.97 82 GLU A C 1
ATOM 651 O O . GLU A 1 82 ? 28.290 0.003 -28.697 1.00 47.97 82 GLU A O 1
ATOM 656 N N . GLY A 1 83 ? 27.150 -1.907 -28.709 1.00 48.50 83 GLY A N 1
ATOM 657 C CA . GLY A 1 83 ? 26.615 -1.702 -30.066 1.00 48.50 83 GLY A CA 1
ATOM 658 C C . GLY A 1 83 ? 25.104 -1.554 -30.225 1.00 48.50 83 GLY A C 1
ATOM 659 O O . GLY A 1 83 ? 24.651 -1.342 -31.348 1.00 48.50 83 GLY A O 1
ATOM 660 N N . SER A 1 84 ? 24.301 -1.682 -29.165 1.00 41.69 84 SER A N 1
ATOM 661 C CA . SER A 1 84 ? 22.839 -1.721 -29.311 1.00 41.69 84 SER A CA 1
ATOM 662 C C . SER A 1 84 ? 22.183 -0.460 -28.760 1.00 41.69 84 SER A C 1
ATOM 664 O O . SER A 1 84 ? 21.675 -0.423 -27.640 1.00 41.69 84 SER A O 1
ATOM 666 N N . SER A 1 85 ? 22.159 0.593 -29.579 1.00 46.44 85 SER A N 1
ATOM 667 C CA . SER A 1 85 ? 21.157 1.652 -29.446 1.00 46.44 85 SER A CA 1
ATOM 668 C C . SER A 1 85 ? 19.775 1.048 -29.732 1.00 46.44 85 SER A C 1
ATOM 670 O O . SER A 1 85 ? 19.253 1.138 -30.840 1.00 46.44 85 SER A O 1
ATOM 672 N N . HIS A 1 86 ? 19.198 0.368 -28.739 1.00 44.88 86 HIS A N 1
ATOM 673 C CA . HIS A 1 86 ? 17.811 -0.084 -28.768 1.00 44.88 86 HIS A CA 1
ATOM 674 C C . HIS A 1 86 ? 16.889 1.146 -28.862 1.00 44.88 86 HIS A C 1
ATOM 676 O O . HIS A 1 86 ? 16.935 1.989 -27.967 1.00 44.88 86 HIS A O 1
ATOM 682 N N . PRO A 1 87 ? 16.003 1.266 -29.870 1.00 47.31 87 PRO A N 1
ATOM 683 C CA . PRO A 1 87 ? 15.126 2.430 -30.019 1.00 47.31 87 PRO A CA 1
ATOM 684 C C . PRO A 1 87 ? 13.868 2.372 -29.127 1.00 47.31 87 PRO A C 1
ATOM 686 O O . PRO A 1 87 ? 12.869 3.009 -29.441 1.00 47.31 87 PRO A O 1
ATOM 689 N N . GLY A 1 88 ? 13.874 1.604 -28.030 1.00 56.97 88 GLY A N 1
ATOM 690 C CA . GLY A 1 88 ? 12.666 1.380 -27.222 1.00 56.97 88 GLY A CA 1
ATOM 691 C C . GLY A 1 88 ? 12.870 1.079 -25.736 1.00 56.97 88 GLY A C 1
ATOM 692 O O . GLY A 1 88 ? 11.892 0.775 -25.061 1.00 56.97 88 GLY A O 1
ATOM 693 N N . GLY A 1 89 ? 14.100 1.147 -25.216 1.00 58.50 89 GLY A N 1
ATOM 694 C CA . GLY A 1 89 ? 14.369 1.058 -23.775 1.00 58.50 89 GLY A CA 1
ATOM 695 C C . GLY A 1 89 ? 14.735 2.431 -23.202 1.00 58.50 89 GLY A C 1
ATOM 696 O O . GLY A 1 89 ? 15.289 3.240 -23.951 1.00 58.50 89 GLY A O 1
ATOM 697 N N . PRO A 1 90 ? 14.454 2.722 -21.913 1.00 59.59 90 PRO A N 1
ATOM 698 C CA . PRO A 1 90 ? 15.032 3.893 -21.257 1.00 59.59 90 PRO A CA 1
ATOM 699 C C . PRO A 1 90 ? 16.552 3.831 -21.427 1.00 59.59 90 PRO A C 1
ATOM 701 O O . PRO A 1 90 ? 17.152 2.764 -21.264 1.00 59.59 90 PRO A O 1
ATOM 704 N N . GLY A 1 91 ? 17.166 4.944 -21.832 1.00 81.81 91 GLY A N 1
ATOM 705 C CA . GLY A 1 91 ? 18.597 4.962 -22.116 1.00 81.81 91 GLY A CA 1
ATOM 706 C C . GLY A 1 91 ? 19.404 4.577 -20.875 1.00 81.81 91 GLY A C 1
ATOM 707 O O . GLY A 1 91 ? 18.939 4.732 -19.746 1.00 81.81 91 GLY A O 1
ATOM 708 N N . GLU A 1 92 ? 20.645 4.123 -21.052 1.00 81.56 92 GLU A N 1
ATOM 709 C CA . GLU A 1 92 ? 21.548 3.811 -19.930 1.00 81.56 92 GLU A CA 1
ATOM 710 C C . GLU A 1 92 ? 21.659 4.984 -18.931 1.00 81.56 92 GLU A C 1
ATOM 712 O O . GLU A 1 92 ? 21.715 4.790 -17.715 1.00 81.56 92 GLU A O 1
ATOM 717 N N . ALA A 1 93 ? 21.593 6.219 -19.441 1.00 84.75 93 ALA A N 1
ATOM 718 C CA . ALA A 1 93 ? 21.550 7.438 -18.641 1.00 84.75 93 ALA A CA 1
ATOM 719 C C . ALA A 1 93 ? 20.287 7.556 -17.763 1.00 84.75 93 ALA A C 1
ATOM 721 O O . ALA A 1 93 ? 20.397 7.959 -16.602 1.00 84.75 93 ALA A O 1
ATOM 722 N N . ASP A 1 94 ? 19.116 7.181 -18.282 1.00 87.19 94 ASP A N 1
ATOM 723 C CA . ASP A 1 94 ? 17.842 7.229 -17.554 1.00 87.19 94 ASP A CA 1
ATOM 724 C C . ASP A 1 94 ? 17.808 6.162 -16.458 1.00 87.19 94 ASP A C 1
ATOM 726 O O . ASP A 1 94 ? 17.466 6.454 -15.311 1.00 87.19 94 ASP A O 1
ATOM 730 N N . LEU A 1 95 ? 18.270 4.949 -16.774 1.00 91.19 95 LEU A N 1
ATOM 731 C CA . LEU A 1 95 ? 18.381 3.865 -15.800 1.00 91.19 95 LEU A CA 1
ATOM 732 C C . LEU A 1 95 ? 19.353 4.230 -14.665 1.00 91.19 95 LEU A C 1
ATOM 734 O O . LEU A 1 95 ? 19.088 3.975 -13.487 1.00 91.19 95 LEU A O 1
ATOM 738 N N . LEU A 1 96 ? 20.471 4.886 -14.993 1.00 91.88 96 LEU A N 1
ATOM 739 C CA . LEU A 1 96 ? 21.420 5.370 -13.993 1.00 91.88 96 LEU A CA 1
ATOM 740 C C . LEU A 1 96 ? 20.833 6.508 -13.138 1.00 91.88 96 LEU A C 1
ATOM 742 O O . LEU A 1 96 ? 21.125 6.580 -11.938 1.00 91.88 96 LEU A O 1
ATOM 746 N N . ALA A 1 97 ? 20.019 7.390 -13.725 1.00 94.19 97 ALA A N 1
ATOM 747 C CA . ALA A 1 97 ? 19.312 8.445 -13.002 1.00 94.19 97 ALA A CA 1
ATOM 748 C C . ALA A 1 97 ? 18.276 7.862 -12.027 1.00 94.19 97 ALA A C 1
ATOM 750 O O . ALA A 1 97 ? 18.257 8.247 -10.854 1.00 94.19 97 ALA A O 1
ATOM 751 N N . GLU A 1 98 ? 17.498 6.871 -12.462 1.00 93.31 98 GLU A N 1
ATOM 752 C CA . GLU A 1 98 ? 16.534 6.157 -11.621 1.00 93.31 98 GLU A CA 1
ATOM 753 C C . GLU A 1 98 ? 17.231 5.429 -10.463 1.00 93.31 98 GLU A C 1
ATOM 755 O O . GLU A 1 98 ? 16.870 5.606 -9.297 1.00 93.31 98 GLU A O 1
ATOM 760 N N . ALA A 1 99 ? 18.320 4.706 -10.739 1.00 94.50 99 ALA A N 1
ATOM 761 C CA . ALA A 1 99 ? 19.107 4.033 -9.706 1.00 94.50 99 ALA A CA 1
ATOM 762 C C . ALA A 1 99 ? 19.717 5.011 -8.681 1.00 94.50 99 ALA A C 1
ATOM 764 O O . ALA A 1 99 ? 19.917 4.666 -7.511 1.00 94.50 99 ALA A O 1
ATOM 765 N N . LYS A 1 100 ? 20.056 6.242 -9.087 1.00 96.62 100 LYS A N 1
ATOM 766 C CA . LYS A 1 100 ? 20.492 7.299 -8.156 1.00 96.62 100 LYS A CA 1
ATOM 767 C C . LYS A 1 100 ? 19.331 7.799 -7.298 1.00 96.62 100 LYS A C 1
ATOM 769 O O . LYS A 1 100 ? 19.502 7.909 -6.084 1.00 96.62 100 LYS A O 1
ATOM 774 N N . LEU A 1 101 ? 18.167 8.048 -7.897 1.00 97.75 101 LEU A N 1
ATOM 775 C CA . LEU A 1 101 ? 16.976 8.493 -7.175 1.00 97.75 101 LEU A CA 1
ATOM 776 C C . LEU A 1 101 ? 16.532 7.457 -6.133 1.00 97.75 101 LEU A C 1
ATOM 778 O O . LEU A 1 101 ? 16.284 7.809 -4.981 1.00 97.75 101 LEU A O 1
ATOM 782 N N . LEU A 1 102 ? 16.525 6.175 -6.500 1.00 98.19 102 LEU A N 1
ATOM 783 C CA . LEU A 1 102 ? 16.193 5.077 -5.592 1.00 98.19 102 LEU A CA 1
ATOM 784 C C . LEU A 1 102 ? 17.168 4.988 -4.413 1.00 98.19 102 LEU A C 1
ATOM 786 O O . LEU A 1 102 ? 16.733 4.866 -3.268 1.00 98.19 102 LEU A O 1
ATOM 790 N N . ARG A 1 103 ? 18.479 5.116 -4.661 1.00 98.25 103 ARG A N 1
ATOM 791 C CA . ARG A 1 103 ? 19.487 5.161 -3.584 1.00 98.25 103 ARG A CA 1
ATOM 792 C C . ARG A 1 103 ? 19.283 6.355 -2.654 1.00 98.25 103 ARG A C 1
ATOM 794 O O . ARG A 1 103 ? 19.393 6.196 -1.442 1.00 98.25 103 ARG A O 1
ATOM 801 N N . GLN A 1 104 ? 18.942 7.525 -3.194 1.00 98.25 104 GLN A N 1
ATOM 802 C CA . GLN A 1 104 ? 18.654 8.703 -2.378 1.00 98.25 104 GLN A CA 1
ATOM 803 C C . GLN A 1 104 ? 17.396 8.504 -1.526 1.00 98.25 104 GLN A C 1
ATOM 805 O O . GLN A 1 104 ? 17.402 8.818 -0.338 1.00 98.25 104 GLN A O 1
ATOM 810 N N . HIS A 1 105 ? 16.316 7.990 -2.116 1.00 98.50 105 HIS A N 1
ATOM 811 C CA . HIS A 1 105 ? 15.076 7.741 -1.388 1.00 98.50 105 HIS A CA 1
ATOM 812 C C . HIS A 1 105 ? 15.281 6.708 -0.276 1.00 98.50 105 HIS A C 1
ATOM 814 O O . HIS A 1 105 ? 14.835 6.927 0.848 1.00 98.50 105 HIS A O 1
ATOM 820 N N . LYS A 1 106 ? 16.037 5.641 -0.561 1.00 98.19 106 LYS A N 1
ATOM 821 C CA . LYS A 1 106 ? 16.449 4.652 0.436 1.00 98.19 106 LYS A CA 1
ATOM 822 C C . LYS A 1 106 ? 17.204 5.302 1.599 1.00 98.19 106 LYS A C 1
ATOM 824 O O . LYS A 1 106 ? 16.781 5.132 2.734 1.00 98.19 106 LYS A O 1
ATOM 829 N N . SER A 1 107 ? 18.233 6.106 1.323 1.00 98.00 107 SER A N 1
ATOM 830 C CA . SER A 1 107 ? 18.986 6.816 2.369 1.00 98.00 107 SER A CA 1
ATOM 831 C C . SER A 1 107 ? 18.085 7.721 3.220 1.00 98.00 107 SER A C 1
ATOM 833 O O . SER A 1 107 ? 18.170 7.696 4.442 1.00 98.00 107 SER A O 1
ATOM 835 N N . ARG A 1 108 ? 17.143 8.452 2.607 1.00 98.38 108 ARG A N 1
ATOM 836 C CA . ARG A 1 108 ? 16.176 9.283 3.352 1.00 98.38 108 ARG A CA 1
ATOM 837 C C . ARG A 1 108 ? 15.258 8.459 4.258 1.00 98.38 108 ARG A C 1
ATOM 839 O O . ARG A 1 108 ? 14.886 8.924 5.335 1.00 98.38 108 ARG A O 1
ATOM 846 N N . LEU A 1 109 ? 14.842 7.278 3.805 1.00 98.69 109 LEU A N 1
ATOM 847 C CA . LEU A 1 109 ? 14.019 6.366 4.598 1.00 98.69 109 LEU A CA 1
ATOM 848 C C . LEU A 1 109 ? 14.811 5.776 5.763 1.00 98.69 109 LEU A C 1
ATOM 850 O O . LEU A 1 109 ? 14.285 5.738 6.870 1.00 98.69 109 LEU A O 1
ATOM 854 N N . GLU A 1 110 ? 16.061 5.380 5.532 1.00 98.44 110 GLU A N 1
ATOM 855 C CA . GLU A 1 110 ? 16.972 4.881 6.568 1.00 98.44 110 GLU A CA 1
ATOM 856 C C . GLU A 1 110 ? 17.223 5.946 7.646 1.00 98.44 110 GLU A C 1
ATOM 858 O O . GLU A 1 110 ? 17.047 5.664 8.830 1.00 98.44 110 GLU A O 1
ATOM 863 N N . ASP A 1 111 ? 17.494 7.197 7.261 1.00 98.50 111 ASP A N 1
ATOM 864 C CA . ASP A 1 111 ? 17.655 8.309 8.209 1.00 98.50 111 ASP A CA 1
ATOM 865 C C . ASP A 1 111 ? 16.385 8.547 9.039 1.00 98.50 111 ASP A C 1
ATOM 867 O O . ASP A 1 111 ? 16.436 8.815 10.243 1.00 98.50 111 ASP A O 1
ATOM 871 N N . ARG A 1 112 ? 15.212 8.467 8.397 1.00 98.62 112 ARG A N 1
ATOM 872 C CA . ARG A 1 112 ? 13.928 8.630 9.087 1.00 98.62 112 ARG A CA 1
ATOM 873 C C . ARG A 1 112 ? 13.655 7.467 10.038 1.00 98.62 112 ARG A C 1
ATOM 875 O O . ARG A 1 112 ? 13.166 7.713 11.137 1.00 98.62 112 ARG A O 1
ATOM 882 N N . MET A 1 113 ? 13.961 6.238 9.626 1.00 98.62 113 MET A N 1
ATOM 883 C CA . MET A 1 113 ? 13.853 5.038 10.455 1.00 98.62 113 MET A CA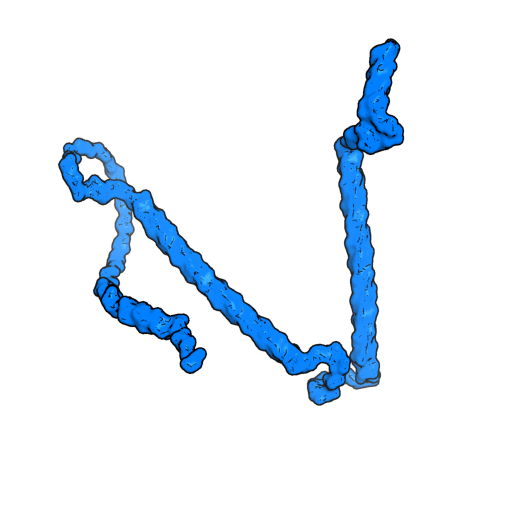 1
ATOM 884 C C . MET A 1 113 ? 14.741 5.173 11.693 1.00 98.62 113 MET A C 1
ATOM 886 O O . MET A 1 113 ? 14.242 5.031 12.804 1.00 98.62 113 MET A O 1
ATOM 890 N N . HIS A 1 114 ? 15.999 5.585 11.518 1.00 98.62 114 HIS A N 1
ATOM 891 C CA . HIS A 1 114 ? 16.940 5.778 12.619 1.00 98.62 114 HIS A CA 1
ATOM 892 C C . HIS A 1 114 ? 16.457 6.821 13.641 1.00 98.62 114 HIS A C 1
ATOM 894 O O . HIS A 1 114 ? 16.463 6.570 14.845 1.00 98.62 114 HIS A O 1
ATOM 900 N N . LYS A 1 115 ? 15.947 7.971 13.175 1.00 98.50 115 LYS A N 1
ATOM 901 C CA . LYS A 1 115 ? 15.351 8.988 14.065 1.00 98.50 115 LYS A CA 1
ATOM 902 C C . LYS A 1 115 ? 14.153 8.453 14.850 1.00 98.50 115 LYS A C 1
ATOM 904 O O . LYS A 1 115 ? 13.964 8.811 16.010 1.00 98.50 115 LYS A O 1
ATOM 909 N N . LEU A 1 116 ? 13.316 7.633 14.213 1.00 98.81 116 LEU A N 1
ATOM 910 C CA . LEU A 1 116 ? 12.159 7.028 14.872 1.00 98.81 116 LEU A CA 1
ATOM 911 C C . LEU A 1 116 ? 12.583 6.000 15.925 1.00 98.81 116 LEU A C 1
ATOM 913 O O . LEU A 1 116 ? 12.001 5.989 17.006 1.00 98.81 116 LEU A O 1
ATOM 917 N N . GLU A 1 117 ? 13.595 5.183 15.640 1.00 98.81 117 GLU A N 1
ATOM 918 C CA . GLU A 1 117 ? 14.176 4.232 16.595 1.00 98.81 117 GLU A CA 1
ATOM 919 C C . GLU A 1 117 ? 14.762 4.949 17.815 1.00 98.81 117 GLU A C 1
ATOM 921 O O . GLU A 1 117 ? 14.499 4.558 18.952 1.00 98.81 117 GLU A O 1
ATOM 926 N N . GLU A 1 118 ? 15.500 6.039 17.600 1.00 98.75 118 GLU A N 1
ATOM 927 C CA . GLU A 1 118 ? 16.051 6.843 18.689 1.00 98.75 118 GLU A CA 1
ATOM 928 C C . GLU A 1 118 ? 14.944 7.459 19.552 1.00 98.75 118 GLU A C 1
ATOM 930 O O . GLU A 1 118 ? 14.980 7.349 20.780 1.00 98.75 118 GLU A O 1
ATOM 935 N N . HIS A 1 119 ? 13.926 8.057 18.929 1.00 98.69 119 HIS A N 1
ATOM 936 C CA . HIS A 1 119 ? 12.797 8.619 19.664 1.00 98.69 119 HIS A CA 1
ATOM 937 C C . HIS A 1 119 ? 12.027 7.536 20.434 1.00 98.69 119 HIS A C 1
ATOM 939 O O . HIS A 1 119 ? 11.619 7.757 21.573 1.00 98.69 119 HIS A O 1
ATOM 945 N N . ASN A 1 120 ? 11.872 6.342 19.857 1.00 98.62 120 ASN A N 1
ATOM 946 C CA . ASN A 1 120 ? 11.262 5.211 20.545 1.00 98.62 120 ASN A CA 1
ATOM 947 C C . ASN A 1 120 ? 12.079 4.805 21.782 1.00 98.62 120 ASN A C 1
ATOM 949 O O . ASN A 1 120 ? 11.524 4.738 22.875 1.00 98.62 120 ASN A O 1
ATOM 953 N N . LYS A 1 121 ? 13.406 4.686 21.654 1.00 98.81 121 LYS A N 1
ATOM 954 C CA . LYS A 1 121 ? 14.317 4.413 22.777 1.00 98.81 121 LYS A CA 1
ATOM 955 C C . LYS A 1 121 ? 14.239 5.490 23.867 1.00 98.81 121 LYS A C 1
ATOM 957 O O . LYS A 1 121 ? 14.263 5.180 25.060 1.00 98.81 121 LYS A O 1
ATOM 962 N N . GLN A 1 122 ? 14.112 6.762 23.483 1.00 98.75 122 GLN A N 1
ATOM 963 C CA . GLN A 1 122 ? 13.889 7.857 24.431 1.00 98.75 122 GLN A CA 1
ATOM 964 C C . GLN A 1 122 ? 12.559 7.683 25.177 1.00 98.75 122 GLN A C 1
ATOM 966 O O . GLN A 1 122 ? 12.544 7.762 26.407 1.00 98.75 122 GLN A O 1
ATOM 971 N N . LEU A 1 123 ? 11.462 7.389 24.474 1.00 98.75 123 LEU A N 1
ATOM 972 C CA . LEU A 1 123 ? 10.151 7.138 25.085 1.00 98.75 123 LEU A CA 1
ATOM 973 C C . LEU A 1 123 ? 10.172 5.923 26.019 1.00 98.75 123 LEU A C 1
ATOM 975 O O . LEU A 1 123 ? 9.634 5.989 27.124 1.00 98.75 123 LEU A O 1
ATOM 979 N N . GLU A 1 124 ? 10.838 4.837 25.631 1.00 98.56 124 GLU A N 1
ATOM 980 C CA . GLU A 1 124 ? 11.033 3.661 26.481 1.00 98.56 124 GLU A CA 1
ATOM 981 C C . GLU A 1 124 ? 11.783 4.016 27.768 1.00 98.56 124 GLU A C 1
ATOM 983 O O . GLU A 1 124 ? 11.363 3.617 28.856 1.00 98.56 124 GLU A O 1
ATOM 988 N N . SER A 1 125 ? 12.846 4.825 27.670 1.00 98.31 125 SER A N 1
ATOM 989 C CA . SER A 1 125 ? 13.599 5.290 28.841 1.00 98.31 125 SER A CA 1
ATOM 990 C C . SER A 1 125 ? 12.743 6.153 29.778 1.00 98.31 125 SER A C 1
ATOM 992 O O . SER A 1 125 ? 12.796 5.987 31.001 1.00 98.31 125 SER A O 1
ATOM 994 N N . GLN A 1 126 ? 11.894 7.025 29.221 1.00 98.50 126 GLN A N 1
ATOM 995 C CA . GLN A 1 126 ? 10.965 7.851 29.992 1.00 98.50 126 GLN A CA 1
ATOM 996 C C . GLN A 1 126 ? 9.919 6.987 30.697 1.00 98.50 126 GLN A C 1
ATOM 998 O O . GLN A 1 126 ? 9.701 7.144 31.898 1.00 98.50 126 GLN A O 1
ATOM 1003 N N . LEU A 1 127 ? 9.319 6.029 29.986 1.00 98.25 127 LEU A N 1
ATOM 1004 C CA . LEU A 1 127 ? 8.367 5.080 30.560 1.00 98.25 127 LEU A CA 1
ATOM 1005 C C . LEU A 1 127 ? 9.006 4.231 31.656 1.00 98.25 127 LEU A C 1
ATOM 1007 O O . LEU A 1 127 ? 8.384 3.999 32.690 1.00 98.25 127 LEU A O 1
ATOM 1011 N N . HIS A 1 128 ? 10.244 3.783 31.462 1.00 97.75 128 HIS A N 1
ATOM 1012 C CA . HIS A 1 128 ? 10.973 3.030 32.472 1.00 97.75 128 HIS A CA 1
ATOM 1013 C C . HIS A 1 128 ? 11.210 3.867 33.738 1.00 97.75 128 HIS A C 1
ATOM 1015 O O . HIS A 1 128 ? 10.906 3.397 34.832 1.00 97.75 128 HIS A O 1
ATOM 1021 N N . ARG A 1 129 ? 11.646 5.129 33.606 1.00 96.94 129 ARG A N 1
ATOM 1022 C CA . ARG A 1 129 ? 11.796 6.051 34.747 1.00 96.94 129 ARG A CA 1
ATOM 1023 C C . ARG A 1 129 ? 10.468 6.307 35.462 1.00 96.94 129 ARG A C 1
ATOM 1025 O O . ARG A 1 129 ? 10.425 6.274 36.686 1.00 96.94 129 ARG A O 1
ATOM 1032 N N . LEU A 1 130 ? 9.383 6.532 34.721 1.00 97.25 130 LEU A N 1
ATOM 1033 C CA . LEU A 1 130 ? 8.052 6.727 35.305 1.00 97.25 130 LEU A CA 1
ATOM 1034 C C . LEU A 1 130 ? 7.584 5.483 36.062 1.00 97.25 130 LEU A C 1
ATOM 1036 O O . LEU A 1 130 ? 7.068 5.597 37.169 1.00 97.25 130 LEU A O 1
ATOM 1040 N N . ARG A 1 131 ? 7.814 4.288 35.506 1.00 96.12 131 ARG A N 1
ATOM 1041 C CA . ARG A 1 131 ? 7.534 3.028 36.202 1.00 96.12 131 ARG A CA 1
ATOM 1042 C C . ARG A 1 131 ? 8.355 2.907 37.479 1.00 96.12 131 ARG A C 1
ATOM 1044 O O . ARG A 1 131 ? 7.772 2.522 38.481 1.00 96.12 131 ARG A O 1
ATOM 1051 N N . GLN A 1 132 ? 9.643 3.256 37.469 1.00 94.50 132 GLN A N 1
ATOM 1052 C CA . GLN A 1 132 ? 10.465 3.256 38.685 1.00 94.50 132 GLN A CA 1
ATOM 1053 C C . GLN A 1 132 ? 9.911 4.213 39.745 1.00 94.50 132 GLN A C 1
ATOM 1055 O O . GLN A 1 132 ? 9.761 3.805 40.886 1.00 94.50 132 GLN A O 1
ATOM 1060 N N . LEU A 1 133 ? 9.530 5.439 39.370 1.00 93.94 133 LEU A N 1
ATOM 1061 C CA . LEU A 1 133 ? 8.947 6.413 40.303 1.00 93.94 133 LEU A CA 1
ATOM 1062 C C . LEU A 1 133 ? 7.584 5.970 40.861 1.00 93.94 133 LEU A C 1
ATOM 1064 O O . LEU A 1 133 ? 7.273 6.271 42.005 1.00 93.94 133 LEU A O 1
ATOM 1068 N N . LEU A 1 134 ? 6.776 5.254 40.071 1.00 91.69 134 LEU A N 1
ATOM 1069 C CA . LEU A 1 134 ? 5.491 4.701 40.519 1.00 91.69 134 LEU A CA 1
ATOM 1070 C C . LEU A 1 134 ? 5.639 3.430 41.369 1.00 91.69 134 LEU A C 1
ATOM 1072 O O . LEU A 1 134 ? 4.781 3.161 42.202 1.00 91.69 134 LEU A O 1
ATOM 1076 N N . HIS A 1 135 ? 6.686 2.632 41.133 1.00 82.56 135 HIS A N 1
ATOM 1077 C CA . HIS A 1 135 ? 6.981 1.410 41.892 1.00 82.56 135 HIS A CA 1
ATOM 1078 C C . HIS A 1 135 ? 7.946 1.647 43.051 1.00 82.56 135 HIS A C 1
ATOM 1080 O O . HIS A 1 135 ? 8.180 0.707 43.806 1.00 82.56 135 HIS A O 1
ATOM 1086 N N . GLN A 1 136 ? 8.498 2.858 43.203 1.00 67.50 136 GLN A N 1
ATOM 1087 C CA . GLN A 1 136 ? 9.156 3.282 44.429 1.00 67.50 136 GLN A CA 1
ATOM 1088 C C . GLN A 1 136 ? 8.070 3.188 45.499 1.00 67.50 136 GLN A C 1
ATOM 1090 O O . GLN A 1 136 ? 7.131 3.988 45.485 1.00 67.50 136 GLN A O 1
ATOM 1095 N N . PRO A 1 137 ? 8.104 2.163 46.369 1.00 54.72 137 PRO A N 1
ATOM 1096 C CA . PRO A 1 137 ? 7.112 2.062 47.416 1.00 54.72 137 PRO A CA 1
ATOM 1097 C C . PRO A 1 137 ? 7.272 3.319 48.277 1.00 54.72 137 PRO A C 1
ATOM 1099 O O . PRO A 1 137 ? 8.295 4.004 48.206 1.00 54.72 137 PRO A O 1
ATOM 1102 N N . GLU A 1 138 ? 6.300 3.622 49.123 1.00 54.00 138 GLU A N 1
ATOM 1103 C CA . GLU A 1 138 ? 6.315 4.740 50.076 1.00 54.00 138 GLU A CA 1
ATOM 1104 C C . GLU A 1 138 ? 7.461 4.652 51.132 1.00 54.00 138 GLU A C 1
ATOM 1106 O O . GLU A 1 138 ? 7.329 5.109 52.263 1.00 54.00 138 GLU A O 1
ATOM 1111 N N . MET A 1 139 ? 8.604 4.045 50.797 1.00 49.31 139 MET A N 1
ATOM 1112 C CA . MET A 1 139 ? 9.809 3.841 51.597 1.00 49.31 139 MET A CA 1
ATOM 1113 C C . MET A 1 139 ? 10.496 5.166 51.958 1.00 49.31 139 MET A C 1
ATOM 1115 O O . MET A 1 139 ? 11.105 5.244 53.022 1.00 49.31 139 MET A O 1
ATOM 1119 N N . ASP A 1 140 ? 10.349 6.215 51.138 1.00 46.97 140 ASP A N 1
ATOM 1120 C CA . ASP A 1 140 ? 10.908 7.548 51.422 1.00 46.97 140 ASP A CA 1
ATOM 1121 C C . ASP A 1 140 ? 9.909 8.499 52.104 1.00 46.97 140 ASP A C 1
ATOM 1123 O O . ASP A 1 140 ? 10.274 9.598 52.525 1.00 46.97 140 ASP A O 1
ATOM 1127 N N . SER A 1 141 ? 8.675 8.048 52.371 1.00 44.03 141 SER A N 1
ATOM 1128 C CA . SER A 1 141 ? 7.741 8.759 53.261 1.00 44.03 141 SER A CA 1
ATOM 1129 C C . SER A 1 141 ? 8.090 8.582 54.752 1.00 44.03 141 SER A C 1
ATOM 1131 O O . SER A 1 141 ? 7.234 8.736 55.625 1.00 44.03 141 SER A O 1
ATOM 1133 N N . ARG A 1 142 ? 9.349 8.250 55.079 1.00 47.00 142 ARG A N 1
ATOM 1134 C CA . ARG A 1 142 ? 9.855 8.115 56.459 1.00 47.00 142 ARG A CA 1
ATOM 1135 C C . ARG A 1 142 ? 10.869 9.185 56.867 1.00 47.00 142 ARG A C 1
ATOM 1137 O O . ARG A 1 142 ? 11.427 9.079 57.956 1.00 47.00 142 ARG A O 1
ATOM 1144 N N . VAL A 1 143 ? 11.075 10.240 56.072 1.00 49.31 143 VAL A N 1
ATOM 1145 C CA . VAL A 1 143 ? 11.977 11.350 56.443 1.00 49.31 143 VAL A CA 1
ATOM 1146 C C . VAL A 1 143 ? 11.275 12.706 56.566 1.00 49.31 143 VAL A C 1
ATOM 1148 O O . VAL A 1 143 ? 11.787 13.726 56.129 1.00 49.31 143 VAL A O 1
ATOM 1151 N N . ASN A 1 144 ? 10.103 12.751 57.208 1.00 48.25 144 ASN A N 1
ATOM 1152 C CA . ASN A 1 144 ? 9.708 13.939 57.975 1.00 48.25 144 ASN A CA 1
ATOM 1153 C C . ASN A 1 144 ? 8.568 13.645 58.964 1.00 48.25 144 ASN A C 1
ATOM 1155 O O . ASN A 1 144 ? 7.410 13.546 58.581 1.00 48.25 144 ASN A O 1
ATOM 1159 N N . GLY A 1 145 ? 8.913 13.598 60.255 1.00 46.12 145 GLY A N 1
ATOM 1160 C CA . GLY A 1 145 ? 7.990 13.943 61.341 1.00 46.12 145 GLY A CA 1
ATOM 1161 C C . GLY A 1 145 ? 7.186 12.807 61.984 1.00 46.12 145 GLY A C 1
ATOM 1162 O O . GLY A 1 145 ? 6.062 12.541 61.597 1.00 46.12 145 GLY A O 1
ATOM 1163 N N . VAL A 1 146 ? 7.746 12.264 63.072 1.00 45.19 146 VAL A N 1
ATOM 1164 C CA . VAL A 1 146 ? 7.073 11.734 64.280 1.00 45.19 146 VAL A CA 1
ATOM 1165 C C . VAL A 1 146 ? 6.012 10.621 64.127 1.00 45.19 146 VAL A C 1
ATOM 1167 O O . VAL A 1 146 ? 4.834 10.876 63.909 1.00 45.19 146 VAL A O 1
ATOM 1170 N N . SER A 1 147 ? 6.415 9.370 64.400 1.00 35.22 147 SER A N 1
ATOM 1171 C CA . SER A 1 147 ? 5.842 8.466 65.434 1.00 35.22 147 SER A CA 1
ATOM 1172 C C . SER A 1 147 ? 6.180 6.991 65.151 1.00 35.22 147 SER A C 1
ATOM 1174 O O . SER A 1 147 ? 5.901 6.461 64.082 1.00 35.22 147 SER A O 1
ATOM 1176 N N . SER A 1 148 ? 6.767 6.327 66.146 1.00 38.38 148 SER A N 1
ATOM 1177 C CA . SER A 1 148 ? 6.908 4.861 66.276 1.00 38.38 148 SER A CA 1
ATOM 1178 C C . SER A 1 148 ? 5.743 4.298 67.123 1.00 38.38 148 SER A C 1
ATOM 1180 O O . SER A 1 148 ? 5.060 5.110 67.750 1.00 38.38 148 SER A O 1
ATOM 1182 N N . PRO A 1 149 ? 5.592 2.971 67.368 1.00 61.25 149 PRO A N 1
ATOM 1183 C CA . PRO A 1 149 ? 5.993 1.763 66.617 1.00 61.25 149 PRO A CA 1
ATOM 1184 C C . PRO A 1 149 ? 4.832 0.734 66.444 1.00 61.25 149 PRO A C 1
ATOM 1186 O O . PRO A 1 149 ? 3.904 0.705 67.244 1.00 61.25 149 PRO A O 1
ATOM 1189 N N . SER A 1 150 ? 4.933 -0.230 65.517 1.00 30.69 150 SER A N 1
ATOM 1190 C CA . SER A 1 150 ? 4.385 -1.583 65.755 1.00 30.69 150 SER A CA 1
ATOM 1191 C C . SER A 1 150 ? 5.119 -2.658 64.949 1.00 30.69 150 SER A C 1
ATOM 1193 O O . SER A 1 150 ? 5.660 -2.405 63.879 1.00 30.69 150 SER A O 1
ATOM 1195 N N . MET A 1 151 ? 5.176 -3.836 65.560 1.00 41.38 151 MET A N 1
ATOM 1196 C CA . MET A 1 151 ? 5.960 -5.030 65.242 1.00 41.38 151 MET A CA 1
ATOM 1197 C C . MET A 1 151 ? 5.407 -5.856 64.061 1.00 41.38 151 MET A C 1
ATOM 1199 O O . MET A 1 151 ? 4.271 -5.638 63.656 1.00 41.38 151 MET A O 1
ATOM 1203 N N . GLN A 1 152 ? 6.191 -6.887 63.686 1.00 37.47 152 GLN A N 1
ATOM 1204 C CA . GLN A 1 152 ? 5.926 -8.037 62.784 1.00 37.47 152 GLN A CA 1
ATOM 1205 C C . GLN A 1 152 ? 6.285 -7.765 61.307 1.00 37.47 152 GLN A C 1
ATOM 1207 O O . GLN A 1 152 ? 5.910 -6.738 60.771 1.00 37.47 152 GLN A O 1
ATOM 1212 N N . GLU A 1 153 ? 7.031 -8.585 60.561 1.00 33.72 153 GLU A N 1
ATOM 1213 C CA . GLU A 1 153 ? 7.555 -9.947 60.721 1.00 33.72 153 GLU A CA 1
ATOM 1214 C C . GLU A 1 153 ? 8.690 -10.156 59.681 1.00 33.72 153 GLU A C 1
ATOM 1216 O O . GLU A 1 153 ? 8.876 -9.351 58.774 1.00 33.72 153 GLU A O 1
ATOM 1221 N N . GLN A 1 154 ? 9.478 -11.211 59.857 1.00 39.09 154 GLN A N 1
ATOM 1222 C CA . GLN A 1 154 ? 10.722 -11.584 59.172 1.00 39.09 154 GLN A CA 1
ATOM 1223 C C . GLN A 1 154 ? 10.593 -11.875 57.660 1.00 39.09 154 GLN A C 1
ATOM 1225 O O . GLN A 1 154 ? 9.574 -12.391 57.217 1.00 39.09 154 GLN A O 1
ATOM 1230 N N . GLY A 1 155 ? 11.693 -11.710 56.903 1.00 31.97 155 GLY A N 1
ATOM 1231 C CA . GLY A 1 155 ? 11.887 -12.447 55.640 1.00 31.97 155 GLY A CA 1
ATOM 1232 C C . GLY A 1 155 ? 12.923 -11.900 54.641 1.00 31.97 155 GLY A C 1
ATOM 1233 O O . GLY A 1 155 ? 12.552 -11.139 53.765 1.00 31.97 155 GLY A O 1
ATOM 1234 N N . ALA A 1 156 ? 14.184 -12.339 54.780 1.00 33.34 156 ALA A N 1
ATOM 1235 C CA . ALA A 1 156 ? 15.228 -12.617 53.762 1.00 33.34 156 ALA A CA 1
ATOM 1236 C C . ALA A 1 156 ? 15.416 -11.696 52.512 1.00 33.34 156 ALA A C 1
ATOM 1238 O O . ALA A 1 156 ? 14.528 -11.578 51.682 1.00 33.34 156 ALA A O 1
ATOM 1239 N N . LEU A 1 157 ? 16.548 -10.981 52.363 1.00 37.88 157 LEU A N 1
ATOM 1240 C CA . LEU A 1 157 ? 17.857 -11.386 51.768 1.00 37.88 157 LEU A CA 1
ATOM 1241 C C . LEU A 1 157 ? 17.896 -11.383 50.219 1.00 37.88 157 LEU A C 1
ATOM 1243 O O . LEU A 1 157 ? 17.261 -12.244 49.628 1.00 37.88 157 LEU A O 1
ATOM 1247 N N . THR A 1 158 ? 18.674 -10.446 49.634 1.00 34.34 158 THR A N 1
ATOM 1248 C CA . THR A 1 158 ? 19.546 -10.502 48.413 1.00 34.34 158 THR A CA 1
ATOM 1249 C C . THR A 1 158 ? 19.782 -9.061 47.911 1.00 34.34 158 THR A C 1
ATOM 1251 O O . THR A 1 158 ? 18.853 -8.439 47.408 1.00 34.34 158 THR A O 1
ATOM 1254 N N . GLU A 1 159 ? 20.860 -8.361 48.287 1.00 36.19 159 GLU A N 1
ATOM 1255 C CA . GLU A 1 159 ? 22.194 -8.307 47.635 1.00 36.19 159 GLU A CA 1
ATOM 1256 C C . GLU A 1 159 ? 22.180 -8.036 46.117 1.00 36.19 159 GLU A C 1
ATOM 1258 O O . GLU A 1 159 ? 21.771 -8.900 45.351 1.00 36.19 159 GLU A O 1
ATOM 1263 N N . HIS A 1 160 ? 22.641 -6.842 45.707 1.00 34.72 160 HIS A N 1
ATOM 1264 C CA . HIS A 1 160 ? 23.796 -6.596 44.809 1.00 34.72 160 HIS A CA 1
ATOM 1265 C C . HIS A 1 160 ? 23.849 -5.088 44.424 1.00 34.72 160 HIS A C 1
ATOM 1267 O O . HIS A 1 160 ? 22.888 -4.583 43.854 1.00 34.72 160 HIS A O 1
ATOM 1273 N N . THR A 1 161 ? 24.759 -4.269 44.993 1.00 38.12 161 THR A N 1
ATOM 1274 C CA . THR A 1 161 ? 26.058 -3.790 44.416 1.00 38.12 161 THR A CA 1
ATOM 1275 C C . THR A 1 161 ? 25.933 -3.161 43.013 1.00 38.12 161 THR A C 1
ATOM 1277 O O . THR A 1 161 ? 25.273 -3.729 42.159 1.00 38.12 161 THR A O 1
ATOM 1280 N N . ASP A 1 162 ? 26.558 -2.049 42.619 1.00 40.25 162 ASP A N 1
ATOM 1281 C CA . ASP A 1 162 ? 27.462 -1.042 43.197 1.00 40.25 162 ASP A CA 1
ATOM 1282 C C . ASP A 1 162 ? 27.741 -0.012 42.061 1.00 40.25 162 ASP A C 1
ATOM 1284 O O . ASP A 1 162 ? 27.489 -0.310 40.895 1.00 40.25 162 ASP A O 1
ATOM 1288 N N . GLU A 1 163 ? 28.306 1.147 42.404 1.00 40.97 163 GLU A N 1
ATOM 1289 C CA . GLU A 1 163 ? 29.092 2.055 41.537 1.00 40.97 163 GLU A CA 1
ATOM 1290 C C . GLU A 1 163 ? 28.410 2.920 40.440 1.00 40.97 163 GLU A C 1
ATOM 1292 O O . GLU A 1 163 ? 28.088 2.484 39.339 1.00 40.97 163 GLU A O 1
ATOM 1297 N N . LEU A 1 164 ? 28.358 4.240 40.676 1.00 41.31 164 LEU A N 1
ATOM 1298 C CA . LEU A 1 164 ? 29.374 5.206 40.192 1.00 41.31 164 LEU A CA 1
ATOM 1299 C C . LEU A 1 164 ? 28.761 6.560 39.772 1.00 41.31 164 LEU A C 1
ATOM 1301 O O . LEU A 1 164 ? 28.050 6.694 38.778 1.00 41.31 164 LEU A O 1
ATOM 1305 N N . LEU A 1 165 ? 29.097 7.581 40.556 1.00 56.28 165 LEU A N 1
ATOM 1306 C CA . LEU A 1 165 ? 28.879 9.006 40.311 1.00 56.28 165 LEU A CA 1
ATOM 1307 C C . LEU A 1 165 ? 29.883 9.566 39.289 1.00 56.28 165 LEU A C 1
ATOM 1309 O O . LEU A 1 165 ? 31.067 9.283 39.428 1.00 56.28 165 LEU A O 1
ATOM 1313 N N . ASP A 1 166 ? 29.432 10.442 38.380 1.00 39.47 166 ASP A N 1
ATOM 1314 C CA . ASP A 1 166 ? 30.169 11.623 37.864 1.00 39.47 166 ASP A CA 1
ATOM 1315 C C . ASP A 1 166 ? 29.270 12.399 36.875 1.00 39.47 166 ASP A C 1
ATOM 1317 O O . ASP A 1 166 ? 28.575 11.781 36.080 1.00 39.47 166 ASP A O 1
ATOM 1321 N N . HIS A 1 167 ? 29.181 13.721 36.742 1.00 45.66 167 HIS A N 1
ATOM 1322 C CA . HIS A 1 167 ? 29.477 14.927 37.516 1.00 45.66 167 HIS A CA 1
ATOM 1323 C C . HIS A 1 167 ? 28.649 16.052 36.810 1.00 45.66 167 HIS A C 1
ATOM 1325 O O . HIS A 1 167 ? 28.324 15.918 35.626 1.00 45.66 167 HIS A O 1
ATOM 1331 N N . PRO A 1 168 ? 28.256 17.148 37.484 1.00 64.00 168 PRO A N 1
ATOM 1332 C CA . PRO A 1 168 ? 27.331 18.168 36.973 1.00 64.00 168 PRO A CA 1
ATOM 1333 C C . PRO A 1 168 ? 28.045 19.367 36.305 1.00 64.00 168 PRO A C 1
ATOM 1335 O O . PRO A 1 168 ? 29.221 19.588 36.551 1.00 64.00 168 PRO A O 1
ATOM 1338 N N . HIS A 1 169 ? 27.271 20.212 35.601 1.00 49.38 169 HIS A N 1
ATOM 1339 C CA . HIS A 1 169 ? 27.582 21.549 35.029 1.00 49.38 169 HIS A CA 1
ATOM 1340 C C . HIS A 1 169 ? 27.985 21.614 33.547 1.00 49.38 169 HIS A C 1
ATOM 1342 O O . HIS A 1 169 ? 29.152 21.475 33.216 1.00 49.38 169 HIS A O 1
ATOM 1348 N N . ASN A 1 170 ? 27.047 22.052 32.693 1.00 45.81 170 ASN A N 1
ATOM 1349 C CA . ASN A 1 170 ? 27.305 23.177 31.780 1.00 45.81 170 ASN A CA 1
ATOM 1350 C C . ASN A 1 170 ? 25.988 23.785 31.256 1.00 45.81 170 ASN A C 1
ATOM 1352 O O . ASN A 1 170 ? 25.577 23.558 30.127 1.00 45.81 170 ASN A O 1
ATOM 1356 N N . ARG A 1 171 ? 25.269 24.524 32.109 1.00 56.59 171 ARG A N 1
ATOM 1357 C CA . ARG A 1 171 ? 23.967 25.134 31.765 1.00 56.59 171 ARG A CA 1
ATOM 1358 C C . ARG A 1 171 ? 24.081 26.598 31.307 1.00 56.59 171 ARG A C 1
ATOM 1360 O O . ARG A 1 171 ? 23.066 27.266 31.160 1.00 56.59 171 ARG A O 1
ATOM 1367 N N . SER A 1 172 ? 25.308 27.106 31.139 1.00 53.31 172 SER A N 1
ATOM 1368 C CA . SER A 1 172 ? 25.582 28.529 30.883 1.00 53.31 172 SER A CA 1
ATOM 1369 C C . SER A 1 172 ? 26.044 28.836 29.455 1.00 53.31 172 SER A C 1
ATOM 1371 O O . SER A 1 172 ? 25.919 29.984 29.044 1.00 53.31 172 SER A O 1
ATOM 1373 N N . SER A 1 173 ? 26.573 27.858 28.709 1.00 52.56 173 SER A N 1
ATOM 1374 C CA . SER A 1 173 ? 27.044 28.074 27.325 1.00 52.56 173 SER A CA 1
ATOM 1375 C C . SER A 1 173 ? 25.893 28.159 26.314 1.00 52.56 173 SER A C 1
ATOM 1377 O O . SER A 1 173 ? 26.003 28.814 25.289 1.00 52.56 173 SER A O 1
ATOM 1379 N N . ASP A 1 174 ? 24.753 27.565 26.661 1.00 68.44 174 ASP A N 1
ATOM 1380 C CA . ASP A 1 174 ? 23.653 27.262 25.742 1.00 68.44 174 ASP A CA 1
ATOM 1381 C C . ASP A 1 174 ? 22.899 28.513 25.252 1.00 68.44 174 ASP A C 1
ATOM 1383 O O . ASP A 1 174 ? 22.421 28.573 24.125 1.00 68.44 174 ASP A O 1
ATOM 1387 N N . LEU A 1 175 ? 22.804 29.566 26.075 1.00 77.06 175 LEU A N 1
ATOM 1388 C CA . LEU A 1 175 ? 22.025 30.753 25.700 1.00 77.06 175 LEU A CA 1
ATOM 1389 C C . LEU A 1 175 ? 22.715 31.583 24.606 1.00 77.06 175 LEU A C 1
ATOM 1391 O O . LEU A 1 175 ? 22.034 32.133 23.743 1.00 77.06 175 LEU A O 1
ATOM 1395 N N . ALA A 1 176 ? 24.048 31.678 24.636 1.00 71.62 176 ALA A N 1
ATOM 1396 C CA . ALA A 1 176 ? 24.809 32.421 23.632 1.00 71.62 176 ALA A CA 1
ATOM 1397 C C . ALA A 1 176 ? 24.686 31.756 22.252 1.00 71.62 176 ALA A C 1
ATOM 1399 O O . ALA A 1 176 ? 24.392 32.438 21.269 1.00 71.62 176 ALA A O 1
ATOM 1400 N N . ASP A 1 177 ? 24.783 30.426 22.224 1.00 75.19 177 ASP A N 1
ATOM 1401 C CA . ASP A 1 177 ? 24.637 29.614 21.015 1.00 75.19 177 ASP A CA 1
ATOM 1402 C C . ASP A 1 177 ? 23.208 29.710 20.445 1.00 75.19 177 ASP A C 1
ATOM 1404 O O . ASP A 1 177 ? 23.015 29.880 19.239 1.00 75.19 177 ASP A O 1
ATOM 1408 N N . ILE A 1 178 ? 22.186 29.722 21.313 1.00 74.81 178 ILE A N 1
ATOM 1409 C CA . ILE A 1 178 ? 20.784 29.922 20.906 1.00 74.81 178 ILE A CA 1
ATOM 1410 C C . ILE A 1 178 ? 20.565 31.326 20.313 1.00 74.81 178 ILE A C 1
ATOM 1412 O O . ILE A 1 178 ? 19.849 31.474 19.319 1.00 74.81 178 ILE A O 1
ATOM 1416 N N . MET A 1 179 ? 21.169 32.371 20.890 1.00 76.19 179 MET A N 1
ATOM 1417 C CA . MET A 1 179 ? 21.031 33.743 20.380 1.00 76.19 179 MET A CA 1
ATOM 1418 C C . MET A 1 179 ? 21.728 33.935 19.024 1.00 76.19 179 MET A C 1
ATOM 1420 O O . MET A 1 179 ? 21.201 34.644 18.162 1.00 76.19 179 MET A O 1
ATOM 1424 N N . GLU A 1 180 ? 22.868 33.282 18.801 1.00 73.75 180 GLU A N 1
ATOM 1425 C CA . GLU A 1 180 ? 23.565 33.295 17.511 1.00 73.75 180 GLU A CA 1
ATOM 1426 C C . GLU A 1 180 ? 22.783 32.504 16.446 1.00 73.75 180 GLU A C 1
ATOM 1428 O O . GLU A 1 180 ? 22.585 32.977 15.323 1.00 73.75 180 GLU A O 1
ATOM 1433 N N . GLN A 1 181 ? 22.198 31.364 16.824 1.00 74.12 181 GLN A N 1
ATOM 1434 C CA . GLN A 1 181 ? 21.357 30.561 15.937 1.00 74.12 181 GLN A CA 1
ATOM 1435 C C . GLN A 1 181 ? 20.099 31.309 15.465 1.00 74.12 181 GLN A C 1
ATOM 1437 O O . GLN A 1 181 ? 19.708 31.191 14.300 1.00 74.12 181 GLN A O 1
ATOM 1442 N N . ILE A 1 182 ? 19.489 32.134 16.321 1.00 72.88 182 ILE A N 1
ATOM 1443 C CA . ILE A 1 182 ? 18.343 32.974 15.936 1.00 72.88 182 ILE A CA 1
ATOM 1444 C C . ILE A 1 182 ? 18.760 34.063 14.934 1.00 72.88 182 ILE A C 1
ATOM 1446 O O . ILE A 1 182 ? 18.022 34.319 13.981 1.00 72.88 182 ILE A O 1
ATOM 1450 N N . ASN A 1 183 ? 19.955 34.644 15.082 1.00 63.56 183 ASN A N 1
ATOM 1451 C CA . ASN A 1 183 ? 20.490 35.644 14.148 1.00 63.56 183 ASN A CA 1
ATOM 1452 C C . ASN A 1 183 ? 20.745 35.080 12.740 1.00 63.56 183 ASN A C 1
ATOM 1454 O O . ASN A 1 183 ? 20.630 35.807 11.755 1.00 63.56 183 ASN A O 1
ATOM 1458 N N . HIS A 1 184 ? 21.047 33.784 12.623 1.00 66.69 184 HIS A N 1
ATOM 1459 C CA . HIS A 1 184 ? 21.269 33.119 11.333 1.00 66.69 184 HIS A CA 1
ATOM 1460 C C . HIS A 1 184 ? 20.011 32.481 10.723 1.00 66.69 184 HIS A C 1
ATOM 1462 O O . HIS A 1 184 ? 20.003 32.160 9.535 1.00 66.69 184 HIS A O 1
ATOM 1468 N N . THR A 1 185 ? 18.942 32.307 11.506 1.00 70.50 185 THR A N 1
ATOM 1469 C CA . THR A 1 185 ? 17.709 31.625 11.066 1.00 70.50 185 THR A CA 1
ATOM 1470 C C . THR A 1 185 ? 16.818 32.505 10.178 1.00 70.50 185 THR A C 1
ATOM 1472 O O . THR A 1 185 ? 15.992 31.984 9.429 1.00 70.50 185 THR A O 1
ATOM 1475 N N . PHE A 1 186 ? 17.015 33.826 10.172 1.00 58.44 186 PHE A N 1
ATOM 1476 C CA . PHE A 1 186 ? 16.274 34.735 9.298 1.00 58.44 186 PHE A CA 1
ATOM 1477 C C . PHE A 1 186 ? 17.235 35.567 8.441 1.00 58.44 186 PHE A C 1
ATOM 1479 O O . PHE A 1 186 ? 17.942 36.420 8.976 1.00 58.44 186 PHE A O 1
ATOM 1486 N N . PRO A 1 187 ? 17.260 35.390 7.107 1.00 60.31 187 PRO 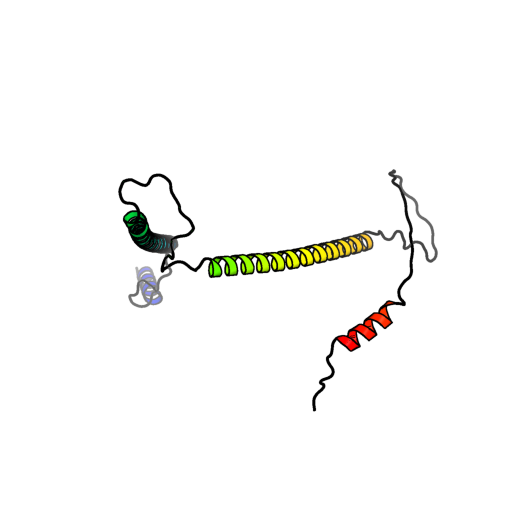A N 1
ATOM 1487 C CA . PRO A 1 187 ? 17.920 36.351 6.242 1.00 60.31 187 PRO A CA 1
ATOM 1488 C C . PRO A 1 187 ? 17.176 37.682 6.383 1.00 60.31 187 PRO A C 1
ATOM 1490 O O . PRO A 1 187 ? 16.007 37.782 6.006 1.00 60.31 187 PRO A O 1
ATOM 1493 N N . ALA A 1 188 ? 17.830 38.714 6.920 1.00 50.78 188 ALA A N 1
ATOM 1494 C CA . ALA A 1 188 ? 17.342 40.074 6.753 1.00 50.78 188 ALA A CA 1
ATOM 1495 C C . ALA A 1 188 ? 17.224 40.325 5.244 1.00 50.78 188 ALA A C 1
ATOM 1497 O O . ALA A 1 188 ? 18.231 40.283 4.532 1.00 50.78 188 ALA A O 1
ATOM 1498 N N . CYS A 1 189 ? 15.994 40.527 4.759 1.00 44.91 189 CYS A N 1
ATOM 1499 C CA . CYS A 1 189 ? 15.713 40.945 3.392 1.00 44.91 189 CYS A CA 1
ATOM 1500 C C . CYS A 1 189 ? 16.550 42.184 3.072 1.00 44.91 189 CYS A C 1
ATOM 1502 O O . CYS A 1 189 ? 16.175 43.312 3.377 1.00 44.91 189 CYS A O 1
ATOM 1504 N N . SER A 1 190 ? 17.694 41.969 2.438 1.00 49.34 190 SER A N 1
ATOM 1505 C CA . SER A 1 190 ? 18.433 43.011 1.755 1.00 49.34 190 SER A CA 1
ATOM 1506 C C . SER A 1 190 ? 17.934 43.014 0.322 1.00 49.34 190 SER A C 1
ATOM 1508 O O . SER A 1 190 ? 18.339 42.185 -0.491 1.00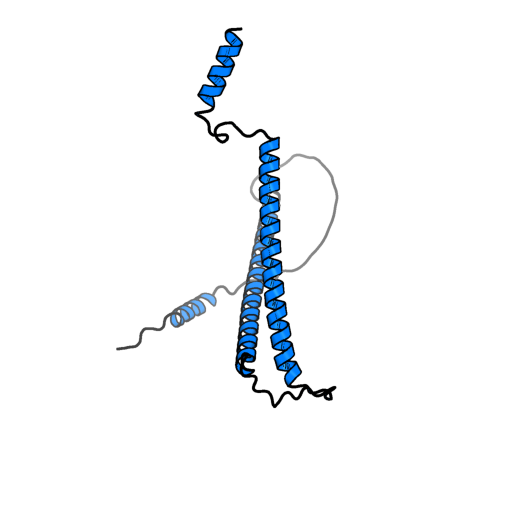 49.34 190 SER A O 1
ATOM 1510 N N . ARG A 1 191 ? 17.003 43.935 0.053 1.00 42.84 191 ARG A N 1
ATOM 1511 C CA . ARG A 1 191 ? 16.993 44.805 -1.134 1.00 42.84 191 ARG A CA 1
ATOM 1512 C C . ARG A 1 191 ? 15.718 45.648 -1.154 1.00 42.84 191 ARG A C 1
ATOM 1514 O O . ARG A 1 191 ? 14.646 45.109 -1.407 1.00 42.84 191 ARG A O 1
ATOM 1521 N N . VAL A 1 192 ? 15.857 46.959 -0.945 1.00 39.12 192 VAL A N 1
ATOM 1522 C CA . VAL A 1 192 ? 16.155 47.910 -2.035 1.00 39.12 192 VAL A CA 1
ATOM 1523 C C . VAL A 1 192 ? 17.146 48.946 -1.521 1.00 39.12 192 VAL A C 1
ATOM 1525 O O . VAL A 1 192 ? 16.980 49.354 -0.352 1.00 39.12 192 VAL A O 1
#

Secondary structure (DSSP, 8-state):
-HHHHHHHHHHHHHT-TT-TTSSPPPHHHHHHHHHHHHHHHHHHHHHHHHHHHHHHHHHHHHHHHHHHTT--TT--S---TTS---TTS--HHHHHHHHHHHHHHHHHHHHHHHHHHHHHHHHHHHHHHHHHHHHS-GGGTTSSS--------------------------SSHHHHHHHHHHHHS------

Sequence (192 aa):
DDEHALILQYCQTLGGEGSPCSQPQSPAQILQAVEREERGELERIIQRLEDEQKTLKREYEQLKEQHGGQRGPGSVGHWDPEGSSHPGGPGEADLLAEAKLLRQHKSRLEDRMHKLEEHNKQLESQLHRLRQLLHQPEMDSRVNGVSSPSMQEQGALTEHTDELLDHPHNRSSDLADIMEQINHTFPACSRV

Foldseek 3Di:
DVVVVVVVVVVVVQQPPDDPPSDPDDPVRVVVVVVVVVVVVVVVVVVVVVVVVVVVVVVVVVVCCVVVVVDDPDDDDDDDPPDDPDVDDDDPVRVVVVVVVVVVVVVVVVVVVVVVVVVVVVVVVVVVVVVVVVPPPCPVVPPDDDDDDDDDDDDDDDDDDDDDDDDDDDPDPPVVVVVVVVVVVDDPDDDD